Protein AF-A0A2A9NA97-F1 (afdb_monomer_lite)

Organism: NCBI:txid703135

Radius of gyration: 67.03 Å; chains: 1; bounding box: 105×38×194 Å

Structure (mmCIF, N/CA/C/O backbone):
data_AF-A0A2A9NA97-F1
#
_entry.id   AF-A0A2A9NA97-F1
#
loop_
_atom_site.group_PDB
_atom_site.id
_atom_site.type_symbol
_atom_site.label_atom_id
_atom_site.label_alt_id
_atom_site.label_comp_id
_atom_site.label_asym_id
_atom_site.label_entity_id
_atom_site.label_seq_id
_atom_site.pdbx_PDB_ins_code
_atom_site.Cartn_x
_atom_site.Cartn_y
_atom_site.Cartn_z
_atom_site.occupancy
_atom_site.B_iso_or_equiv
_atom_site.auth_seq_id
_atom_site.auth_comp_id
_atom_site.auth_asym_id
_atom_site.auth_atom_id
_atom_site.pdbx_PDB_model_num
ATOM 1 N N . MET A 1 1 ? 18.143 -21.708 -14.129 1.00 39.28 1 MET A N 1
ATOM 2 C CA . MET A 1 1 ? 17.886 -20.379 -14.721 1.00 39.28 1 MET A CA 1
ATOM 3 C C . MET A 1 1 ? 19.105 -20.022 -15.552 1.00 39.28 1 MET A C 1
ATOM 5 O O . MET A 1 1 ? 20.177 -19.893 -14.979 1.00 39.28 1 MET A O 1
ATOM 9 N N . ALA A 1 2 ? 18.986 -20.026 -16.881 1.00 40.31 2 ALA A N 1
ATOM 10 C CA . ALA A 1 2 ? 20.109 -19.736 -17.772 1.00 40.31 2 ALA A CA 1
ATOM 11 C C . ALA A 1 2 ? 20.395 -18.227 -17.761 1.00 40.31 2 ALA A C 1
ATOM 13 O O . ALA A 1 2 ? 19.463 -17.430 -17.866 1.00 40.31 2 ALA A O 1
ATOM 14 N N . ALA A 1 3 ? 21.662 -17.848 -17.583 1.00 42.72 3 ALA A N 1
ATOM 15 C CA . ALA A 1 3 ? 22.097 -16.458 -17.663 1.00 42.72 3 ALA A CA 1
ATOM 16 C C . ALA A 1 3 ? 21.808 -15.893 -19.068 1.00 42.72 3 ALA A C 1
ATOM 18 O O . ALA A 1 3 ? 21.918 -16.638 -20.047 1.00 42.72 3 ALA A O 1
ATOM 19 N N . PRO A 1 4 ? 21.442 -14.606 -19.197 1.00 50.84 4 PRO A N 1
ATOM 20 C CA . PRO A 1 4 ? 21.238 -14.006 -20.505 1.00 50.84 4 PRO A CA 1
ATOM 21 C C . PRO A 1 4 ? 22.572 -13.999 -21.256 1.00 50.84 4 PRO A C 1
ATOM 23 O O . PRO A 1 4 ? 23.574 -13.482 -20.762 1.00 50.84 4 PRO A O 1
ATOM 26 N N . VAL A 1 5 ? 22.580 -14.600 -22.446 1.00 48.97 5 VAL A N 1
ATOM 27 C CA . VAL A 1 5 ? 23.688 -14.496 -23.396 1.00 48.97 5 VAL A CA 1
ATOM 28 C C . VAL A 1 5 ? 23.817 -13.021 -23.754 1.00 48.97 5 VAL A C 1
ATOM 30 O O . VAL A 1 5 ? 22.977 -12.469 -24.461 1.00 48.97 5 VAL A O 1
ATOM 33 N N . VAL A 1 6 ? 24.845 -12.366 -23.219 1.00 47.88 6 VAL A N 1
ATOM 34 C CA . VAL A 1 6 ? 25.236 -11.023 -23.639 1.00 47.88 6 VAL A CA 1
ATOM 35 C C . VAL A 1 6 ? 25.834 -11.182 -25.030 1.00 47.88 6 VAL A C 1
ATOM 37 O O . VAL A 1 6 ? 27.000 -11.540 -25.181 1.00 47.88 6 VAL A O 1
ATOM 40 N N . THR A 1 7 ? 25.015 -10.996 -26.062 1.00 45.34 7 THR A N 1
ATOM 41 C CA . THR A 1 7 ? 25.526 -10.839 -27.422 1.00 45.34 7 THR A CA 1
ATOM 42 C C . THR A 1 7 ? 26.437 -9.610 -27.430 1.00 45.34 7 THR A C 1
ATOM 44 O O . THR A 1 7 ? 25.996 -8.555 -26.957 1.00 45.34 7 THR A O 1
ATOM 47 N N . PRO A 1 8 ? 27.691 -9.712 -27.909 1.00 44.53 8 PRO A N 1
ATOM 48 C CA . PRO A 1 8 ? 28.560 -8.548 -28.022 1.00 44.53 8 PRO A CA 1
ATOM 49 C C . PRO A 1 8 ? 27.870 -7.475 -28.879 1.00 44.53 8 PRO A C 1
ATOM 51 O O . PRO A 1 8 ? 27.061 -7.824 -29.747 1.00 44.53 8 PRO A O 1
ATOM 54 N N . PRO A 1 9 ? 28.136 -6.179 -28.627 1.00 49.91 9 PRO A N 1
ATOM 55 C CA . PRO A 1 9 ? 27.577 -5.113 -29.449 1.00 49.91 9 PRO A CA 1
ATOM 56 C C . PRO A 1 9 ? 27.901 -5.388 -30.925 1.00 49.91 9 PRO A C 1
ATOM 58 O O . PRO A 1 9 ? 28.971 -5.941 -31.204 1.00 49.91 9 PRO A O 1
ATOM 61 N N . PRO A 1 10 ? 26.991 -5.058 -31.861 1.00 55.72 10 PRO A N 1
ATOM 62 C CA . PRO A 1 10 ? 27.217 -5.292 -33.282 1.00 55.72 10 PRO A CA 1
ATOM 63 C C . PRO A 1 10 ? 28.569 -4.693 -33.669 1.00 55.72 10 PRO A C 1
ATOM 65 O O . PRO A 1 10 ? 28.806 -3.503 -33.464 1.00 55.72 10 PRO A O 1
ATOM 68 N N . GLN A 1 11 ? 29.480 -5.546 -34.144 1.00 58.12 11 GLN A N 1
ATOM 69 C CA . GLN A 1 11 ? 30.792 -5.094 -34.576 1.00 58.12 11 GLN A CA 1
ATOM 70 C C . GLN A 1 11 ? 30.605 -4.191 -35.780 1.00 58.12 11 GLN A C 1
ATOM 72 O O . GLN A 1 11 ? 29.979 -4.560 -36.776 1.00 58.12 11 GLN A O 1
ATOM 77 N N . ASN A 1 12 ? 31.144 -2.993 -35.649 1.00 76.38 12 ASN A N 1
ATOM 78 C CA . ASN A 1 12 ? 31.078 -1.993 -36.675 1.00 76.38 12 ASN A CA 1
ATOM 79 C C . ASN A 1 12 ? 32.024 -2.386 -37.828 1.00 76.38 12 ASN A C 1
ATOM 81 O O . ASN A 1 12 ? 33.249 -2.281 -37.744 1.00 76.38 12 ASN A O 1
ATOM 85 N N . THR A 1 13 ? 31.420 -2.977 -38.854 1.00 86.38 13 THR A N 1
ATOM 86 C CA . THR A 1 13 ? 32.084 -3.686 -39.951 1.00 86.38 13 THR A CA 1
ATOM 87 C C . THR A 1 13 ? 31.495 -3.245 -41.283 1.00 86.38 13 THR A C 1
ATOM 89 O O . THR A 1 13 ? 30.350 -2.788 -41.346 1.00 86.38 13 THR A O 1
ATOM 92 N N . TYR A 1 14 ? 32.257 -3.376 -42.370 1.00 86.44 14 TYR A N 1
ATOM 93 C CA . TYR A 1 14 ? 31.758 -3.028 -43.698 1.00 86.44 14 TYR A CA 1
ATOM 94 C C . TYR A 1 14 ? 30.564 -3.927 -44.086 1.00 86.44 14 TYR A C 1
ATOM 96 O O . TYR A 1 14 ? 30.684 -5.156 -44.092 1.00 86.44 14 TYR A O 1
ATOM 104 N N . PRO A 1 15 ? 29.405 -3.355 -44.463 1.00 84.81 15 PRO A N 1
ATOM 105 C CA . PRO A 1 15 ? 28.198 -4.134 -44.757 1.00 84.81 15 PRO A CA 1
ATOM 106 C C . PRO A 1 15 ? 28.210 -4.776 -46.151 1.00 84.81 15 PRO A C 1
ATOM 108 O O . PRO A 1 15 ? 27.365 -5.615 -46.452 1.00 84.81 15 PRO A O 1
ATOM 111 N N . ILE A 1 16 ? 29.132 -4.358 -47.021 1.00 88.94 16 ILE A N 1
ATOM 112 C CA . ILE A 1 16 ? 29.250 -4.814 -48.407 1.00 88.94 16 ILE A CA 1
ATOM 113 C C . ILE A 1 16 ? 30.720 -4.894 -48.817 1.00 88.94 16 ILE A C 1
ATOM 115 O O . ILE A 1 16 ? 31.573 -4.220 -48.241 1.00 88.94 16 ILE A O 1
ATOM 119 N N . ASN A 1 17 ? 30.998 -5.669 -49.864 1.00 92.31 17 ASN A N 1
ATOM 120 C CA . ASN A 1 17 ? 32.304 -5.665 -50.515 1.00 92.31 17 ASN A CA 1
ATOM 121 C C . ASN A 1 17 ? 32.485 -4.365 -51.314 1.00 92.31 17 ASN A C 1
ATOM 123 O O . ASN A 1 17 ? 31.611 -3.989 -52.098 1.00 92.31 17 ASN A O 1
ATOM 127 N N . ILE A 1 18 ? 33.638 -3.714 -51.171 1.00 93.12 18 ILE A N 1
ATOM 128 C CA . ILE A 1 18 ? 33.994 -2.498 -51.909 1.00 93.12 18 ILE A CA 1
ATOM 129 C C . ILE A 1 18 ? 35.221 -2.799 -52.763 1.00 93.12 18 ILE A C 1
ATOM 131 O O . ILE A 1 18 ? 36.348 -2.896 -52.274 1.00 93.12 18 ILE A O 1
ATOM 135 N N . GLN A 1 19 ? 34.985 -2.934 -54.064 1.00 91.38 19 GLN A N 1
ATOM 136 C CA . GLN A 1 19 ? 36.014 -3.238 -55.054 1.00 91.38 19 GLN A CA 1
ATOM 137 C C . GLN A 1 19 ? 37.095 -2.145 -55.145 1.00 91.38 19 GLN A C 1
ATOM 139 O O . GLN A 1 19 ? 36.839 -0.964 -54.870 1.00 91.38 19 GLN A O 1
ATOM 144 N N . SER A 1 20 ? 38.306 -2.549 -55.538 1.00 90.50 20 SER A N 1
ATOM 145 C CA . SER A 1 20 ? 39.410 -1.631 -55.831 1.00 90.50 20 SER A CA 1
ATOM 146 C C . SER A 1 20 ? 39.117 -0.815 -57.093 1.00 90.50 20 SER A C 1
ATOM 148 O O . SER A 1 20 ? 38.298 -1.215 -57.927 1.00 90.50 20 SER A O 1
ATOM 150 N N . VAL A 1 21 ? 39.780 0.332 -57.253 1.00 89.19 21 VAL A N 1
ATOM 151 C CA . VAL A 1 21 ? 39.609 1.160 -58.458 1.00 89.19 21 VAL A CA 1
ATOM 152 C C . VAL A 1 21 ? 40.145 0.429 -59.689 1.00 89.19 21 VAL A C 1
ATOM 154 O O . VAL A 1 21 ? 39.471 0.423 -60.716 1.00 89.19 21 VAL A O 1
ATOM 157 N N . GLU A 1 22 ? 41.280 -0.263 -59.561 1.00 88.38 22 GLU A N 1
ATOM 158 C CA . GLU A 1 22 ? 41.878 -1.083 -60.623 1.00 88.38 22 GLU A CA 1
ATOM 159 C C . GLU A 1 22 ? 40.894 -2.107 -61.193 1.00 88.38 22 GLU A C 1
ATOM 161 O O . GLU A 1 22 ? 40.696 -2.162 -62.403 1.00 88.38 22 GLU A O 1
ATOM 166 N N . SER A 1 23 ? 40.203 -2.858 -60.329 1.00 87.50 23 SER A N 1
ATOM 167 C CA . SER A 1 23 ? 39.277 -3.913 -60.766 1.00 87.50 23 SER A CA 1
ATOM 168 C C . SER A 1 23 ? 38.094 -3.404 -61.599 1.00 87.50 23 SER A C 1
ATOM 170 O O . SER A 1 23 ? 37.428 -4.186 -62.275 1.00 87.50 23 SER A O 1
ATOM 172 N N . ARG A 1 24 ? 37.824 -2.094 -61.552 1.00 82.81 24 ARG A N 1
ATOM 173 C CA . ARG A 1 24 ? 36.732 -1.438 -62.276 1.00 82.81 24 ARG A CA 1
ATOM 174 C C . ARG A 1 24 ? 37.187 -0.697 -63.531 1.00 82.81 24 ARG A C 1
ATOM 176 O O . ARG A 1 24 ? 36.330 -0.155 -64.221 1.00 82.81 24 ARG A O 1
ATOM 183 N N . CYS A 1 25 ? 38.488 -0.640 -63.810 1.00 79.06 25 CYS A N 1
ATOM 184 C CA . CYS A 1 25 ? 39.040 0.133 -64.919 1.00 79.06 25 CYS A CA 1
ATOM 185 C C . CYS A 1 25 ? 39.753 -0.783 -65.912 1.00 79.06 25 CYS A C 1
ATOM 187 O O . CYS A 1 25 ? 40.637 -1.543 -65.530 1.00 79.06 25 CYS A O 1
ATOM 189 N N . HIS A 1 26 ? 39.437 -0.662 -67.203 1.00 63.66 26 HIS A N 1
ATOM 190 C CA . HIS A 1 26 ? 40.131 -1.426 -68.250 1.00 63.66 26 HIS A CA 1
ATOM 191 C C . HIS A 1 26 ? 41.379 -0.710 -68.790 1.00 63.66 26 HIS A C 1
ATOM 193 O O . HIS A 1 26 ? 42.247 -1.344 -69.389 1.00 63.66 26 HIS A O 1
ATOM 199 N N . GLN A 1 27 ? 41.492 0.606 -68.578 1.00 65.62 27 GLN A N 1
ATOM 200 C CA . GLN A 1 27 ? 42.628 1.411 -69.022 1.00 65.62 27 GLN A CA 1
ATOM 201 C C . GLN A 1 27 ? 43.517 1.776 -67.826 1.00 65.62 27 GLN A C 1
ATOM 203 O O . GLN A 1 27 ? 43.210 2.687 -67.054 1.00 65.62 27 GLN A O 1
ATOM 208 N N . ALA A 1 28 ? 44.618 1.043 -67.661 1.00 59.50 28 ALA A N 1
ATOM 209 C CA . ALA A 1 28 ? 45.606 1.330 -66.630 1.00 59.50 28 ALA A CA 1
ATOM 210 C C . ALA A 1 28 ? 46.362 2.621 -66.972 1.00 59.50 28 ALA A C 1
ATOM 212 O O . ALA A 1 28 ? 46.858 2.804 -68.082 1.00 59.50 28 ALA A O 1
ATOM 213 N N . LEU A 1 29 ? 46.451 3.529 -66.006 1.00 68.81 29 LEU A N 1
ATOM 214 C CA . LEU A 1 29 ? 47.390 4.641 -66.071 1.00 68.81 29 LEU A CA 1
ATOM 215 C C . LEU A 1 29 ? 48.796 4.099 -65.821 1.00 68.81 29 LEU A C 1
ATOM 217 O O . LEU A 1 29 ? 48.992 3.331 -64.875 1.00 68.81 29 LEU A O 1
ATOM 221 N N . ASP A 1 30 ? 49.782 4.575 -66.581 1.00 67.50 30 ASP A N 1
ATOM 222 C CA . ASP A 1 30 ? 51.180 4.250 -66.304 1.00 67.50 30 ASP A CA 1
ATOM 223 C C . ASP A 1 30 ? 51.512 4.617 -64.848 1.00 67.50 30 ASP A C 1
ATOM 225 O O . ASP A 1 30 ? 51.323 5.770 -64.422 1.00 67.50 30 ASP A O 1
ATOM 229 N N . ASN A 1 31 ? 51.974 3.612 -64.099 1.00 68.19 31 ASN A N 1
ATOM 230 C CA . ASN A 1 31 ? 52.344 3.654 -62.682 1.00 68.19 31 ASN A CA 1
ATOM 231 C C . ASN A 1 31 ? 51.203 3.891 -61.672 1.00 68.19 31 ASN A C 1
ATOM 233 O O . ASN A 1 31 ? 51.492 4.309 -60.558 1.00 68.19 31 ASN A O 1
ATOM 237 N N . ALA A 1 32 ? 49.927 3.639 -61.992 1.00 72.56 32 ALA A N 1
ATOM 238 C CA . ALA A 1 32 ? 48.851 3.857 -61.008 1.00 72.56 32 ALA A CA 1
ATOM 239 C C . ALA A 1 32 ? 48.807 2.865 -59.838 1.00 72.56 32 ALA A C 1
ATOM 241 O O . ALA A 1 32 ? 48.258 3.203 -58.793 1.00 72.56 32 ALA A O 1
ATOM 242 N N . SER A 1 33 ? 49.452 1.702 -59.959 1.00 73.94 33 SER A N 1
ATOM 243 C CA . SER A 1 33 ? 49.601 0.738 -58.859 1.00 73.94 33 SER A CA 1
ATOM 244 C C . SER A 1 33 ? 50.350 1.287 -57.641 1.00 73.94 33 SER A C 1
ATOM 246 O O . SER A 1 33 ? 50.303 0.676 -56.578 1.00 73.94 33 SER A O 1
ATOM 248 N N . THR A 1 34 ? 51.028 2.432 -57.772 1.00 80.31 34 THR A N 1
ATOM 249 C CA . THR A 1 34 ? 51.737 3.090 -56.669 1.00 80.31 34 TH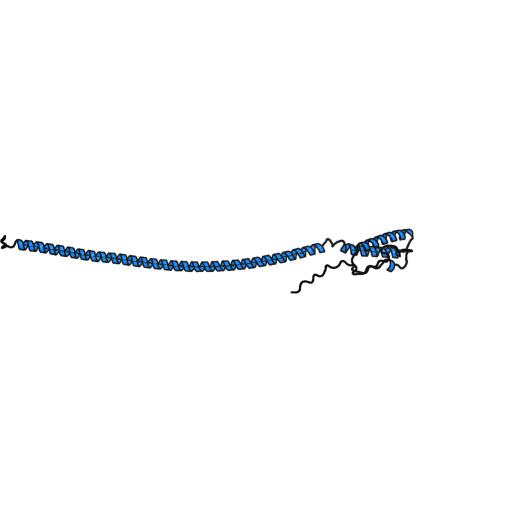R A CA 1
ATOM 250 C C . THR A 1 34 ? 50.864 4.063 -55.878 1.00 80.31 34 THR A C 1
ATOM 252 O O . THR A 1 34 ? 51.303 4.540 -54.832 1.00 80.31 34 THR A O 1
ATOM 255 N N . TYR A 1 35 ? 49.647 4.373 -56.340 1.00 83.56 35 TYR A N 1
ATOM 256 C CA . TYR A 1 35 ? 48.750 5.274 -55.621 1.00 83.56 35 TYR A CA 1
ATOM 257 C C . TYR A 1 35 ? 48.023 4.547 -54.475 1.00 83.56 35 TYR A C 1
ATOM 259 O O . TYR A 1 35 ? 47.474 3.461 -54.699 1.00 83.56 35 TYR A O 1
ATOM 267 N N . PRO A 1 36 ? 47.959 5.142 -53.266 1.00 84.00 36 PRO A N 1
ATOM 268 C CA . PRO A 1 36 ? 47.187 4.595 -52.152 1.00 84.00 36 PRO A CA 1
ATOM 269 C C . PRO A 1 36 ? 45.731 4.317 -52.548 1.00 84.00 36 PRO A C 1
ATOM 271 O O . PRO A 1 36 ? 45.111 5.091 -53.277 1.00 84.00 36 PRO A O 1
ATOM 274 N N . GLY A 1 37 ? 45.187 3.178 -52.117 1.00 83.31 37 GLY A N 1
ATOM 275 C CA . GLY A 1 37 ? 43.800 2.796 -52.399 1.00 83.31 37 GLY A CA 1
ATOM 276 C C . GLY A 1 37 ? 43.501 2.308 -53.827 1.00 83.31 37 GLY A C 1
ATOM 277 O O . GLY A 1 37 ? 42.368 1.890 -54.080 1.00 83.31 37 GLY A O 1
ATOM 278 N N . TRP A 1 38 ? 44.467 2.323 -54.760 1.00 88.25 38 TRP A N 1
ATOM 279 C CA . TRP A 1 38 ? 44.246 1.920 -56.162 1.00 88.25 38 TRP A CA 1
ATOM 280 C C . TRP A 1 38 ? 43.890 0.431 -56.297 1.00 88.25 38 TRP A C 1
ATOM 282 O O . TRP A 1 38 ? 42.887 0.099 -56.938 1.00 88.25 38 TRP A O 1
ATOM 292 N N . ASN A 1 39 ? 44.641 -0.438 -55.606 1.00 88.06 39 ASN A N 1
ATOM 293 C CA . ASN A 1 39 ? 44.452 -1.900 -55.596 1.00 88.06 39 ASN A CA 1
ATOM 294 C C . ASN A 1 39 ? 43.753 -2.424 -54.333 1.00 88.06 39 ASN A C 1
ATOM 296 O O . ASN A 1 39 ? 43.507 -3.622 -54.213 1.00 88.06 39 ASN A O 1
ATOM 300 N N . SER A 1 40 ? 43.390 -1.540 -53.404 1.00 88.00 40 SER A N 1
ATOM 301 C CA . SER A 1 40 ? 42.793 -1.926 -52.126 1.00 88.00 40 SER A CA 1
ATOM 302 C C . SER A 1 40 ? 41.315 -2.291 -52.297 1.00 88.00 40 SER A C 1
ATOM 304 O O . SER A 1 40 ? 40.472 -1.428 -52.557 1.00 88.00 40 SER A O 1
ATOM 306 N N . SER A 1 41 ? 40.975 -3.569 -52.138 1.00 90.81 41 SER A N 1
ATOM 307 C CA . SER A 1 41 ? 39.593 -4.035 -51.967 1.00 90.81 41 SER A CA 1
ATOM 308 C C . SER A 1 41 ? 39.257 -4.186 -50.485 1.00 90.81 41 SER A C 1
ATOM 310 O O . SER A 1 41 ? 40.130 -4.531 -49.698 1.00 90.81 41 SER A O 1
ATOM 312 N N . ILE A 1 42 ? 37.995 -3.974 -50.121 1.00 93.56 42 ILE A N 1
ATOM 313 C CA . ILE A 1 42 ? 37.492 -4.157 -48.752 1.00 93.56 42 ILE A CA 1
ATOM 314 C C . ILE A 1 42 ? 36.396 -5.218 -48.781 1.00 93.56 42 ILE A C 1
ATOM 316 O O . ILE A 1 42 ? 35.523 -5.170 -49.656 1.00 93.56 42 ILE A O 1
ATOM 320 N N . THR A 1 43 ? 36.438 -6.160 -47.844 1.00 92.88 43 THR A N 1
ATOM 321 C CA . THR A 1 43 ? 35.473 -7.256 -47.753 1.00 92.88 43 THR A CA 1
ATOM 322 C C . THR A 1 43 ? 34.409 -6.931 -46.715 1.00 92.88 43 THR A C 1
ATOM 324 O O . THR A 1 43 ? 34.661 -6.284 -45.699 1.00 92.88 43 THR A O 1
ATOM 327 N N . SER A 1 44 ? 33.183 -7.378 -46.963 1.00 90.00 44 SER A N 1
ATOM 328 C CA . SER A 1 44 ? 32.125 -7.296 -45.968 1.00 90.00 44 SER A CA 1
ATOM 329 C C . SER A 1 44 ? 32.513 -8.087 -44.719 1.00 90.00 44 SER A C 1
ATOM 331 O O . SER A 1 44 ? 32.981 -9.221 -44.820 1.00 90.00 44 SER A O 1
ATOM 333 N N . GLY A 1 45 ? 32.307 -7.487 -43.549 1.00 84.25 45 GLY A N 1
ATOM 334 C CA . GLY A 1 45 ? 32.732 -8.041 -42.265 1.00 84.25 45 GLY A CA 1
ATOM 335 C C . GLY A 1 45 ? 34.109 -7.561 -41.796 1.00 84.25 45 GLY A C 1
ATOM 336 O O . GLY A 1 45 ? 34.410 -7.726 -40.616 1.00 84.25 45 GLY A O 1
ATOM 337 N N . ASP A 1 46 ? 34.909 -6.918 -42.655 1.00 88.81 46 ASP A N 1
ATOM 338 C CA . ASP A 1 46 ? 36.140 -6.250 -42.220 1.00 88.81 46 ASP A CA 1
ATOM 339 C C . ASP A 1 46 ? 35.798 -5.076 -41.288 1.00 88.81 46 ASP A C 1
ATOM 341 O O . ASP A 1 46 ? 34.765 -4.417 -41.451 1.00 88.81 46 ASP A O 1
ATOM 345 N N . ALA A 1 47 ? 36.660 -4.802 -40.307 1.00 86.56 47 ALA A N 1
ATOM 346 C CA . ALA A 1 47 ? 36.485 -3.668 -39.402 1.00 86.56 47 ALA A CA 1
ATOM 347 C C . ALA A 1 47 ? 36.549 -2.341 -40.174 1.00 86.56 47 ALA A C 1
ATOM 349 O O . ALA A 1 47 ? 37.400 -2.168 -41.049 1.00 86.56 47 ALA A O 1
ATOM 350 N N . ILE A 1 48 ? 35.659 -1.401 -39.842 1.00 86.88 48 ILE A N 1
ATOM 351 C CA . ILE A 1 48 ? 35.690 -0.061 -40.438 1.00 86.88 48 ILE A CA 1
ATOM 352 C C . ILE A 1 48 ? 36.939 0.683 -39.945 1.00 86.88 48 ILE A C 1
ATOM 354 O O . ILE A 1 48 ? 37.180 0.766 -38.742 1.00 86.88 48 ILE A O 1
ATOM 358 N N . ASP A 1 49 ? 37.722 1.224 -40.883 1.00 86.75 49 ASP A N 1
ATOM 359 C CA . ASP A 1 49 ? 38.968 1.953 -40.617 1.00 86.75 49 ASP A CA 1
ATOM 360 C C . ASP A 1 49 ? 38.953 3.315 -41.341 1.00 86.75 49 ASP A C 1
ATOM 362 O O . ASP A 1 49 ? 38.906 3.339 -42.578 1.00 86.75 49 ASP A O 1
ATOM 366 N N . PRO A 1 50 ? 39.038 4.450 -40.611 1.00 84.50 50 PRO A N 1
ATOM 367 C CA . PRO A 1 50 ? 39.122 5.791 -41.191 1.00 84.50 50 PRO A CA 1
ATOM 368 C C . PRO A 1 50 ? 40.196 5.961 -42.277 1.00 84.50 50 PRO A C 1
ATOM 370 O O . PRO A 1 50 ? 40.019 6.788 -43.179 1.00 84.50 50 PRO A O 1
ATOM 373 N N . ALA A 1 51 ? 41.280 5.177 -42.232 1.00 86.88 51 ALA A N 1
ATOM 374 C CA . ALA A 1 51 ? 42.329 5.191 -43.247 1.00 86.88 51 ALA A CA 1
ATOM 375 C C . ALA A 1 51 ? 41.786 4.873 -44.650 1.00 86.88 51 ALA A C 1
ATOM 377 O O . ALA A 1 51 ? 42.169 5.531 -45.617 1.00 86.88 51 ALA A O 1
ATOM 378 N N . HIS A 1 52 ? 40.816 3.960 -44.778 1.00 90.50 52 HIS A N 1
ATOM 379 C CA . HIS A 1 52 ? 40.223 3.618 -46.073 1.00 90.50 52 HIS A CA 1
ATOM 380 C C . HIS A 1 52 ? 39.528 4.814 -46.736 1.00 90.50 52 HIS A C 1
ATOM 382 O O . HIS A 1 52 ? 39.627 4.994 -47.952 1.00 90.50 52 HIS A O 1
ATOM 388 N N . ALA A 1 53 ? 38.811 5.631 -45.956 1.00 88.31 53 ALA A N 1
ATOM 389 C CA . ALA A 1 53 ? 38.163 6.833 -46.474 1.00 88.31 53 ALA A CA 1
ATOM 390 C C . ALA A 1 53 ? 39.205 7.866 -46.921 1.00 88.31 53 ALA A C 1
ATOM 392 O O . ALA A 1 53 ? 39.090 8.405 -48.019 1.00 88.31 53 ALA A O 1
ATOM 393 N N . MET A 1 54 ? 40.242 8.089 -46.107 1.00 88.12 54 MET A N 1
ATOM 394 C CA . MET A 1 54 ? 41.335 9.006 -46.435 1.00 88.12 54 MET A CA 1
ATOM 395 C C . MET A 1 54 ? 42.058 8.610 -47.728 1.00 88.12 54 MET A C 1
ATOM 397 O O . MET A 1 54 ? 42.211 9.449 -48.615 1.00 88.12 54 MET A O 1
ATOM 401 N N . GLU A 1 55 ? 42.434 7.336 -47.870 1.00 91.50 55 GLU A N 1
ATOM 402 C CA . GLU A 1 55 ? 43.084 6.814 -49.080 1.00 91.50 55 GLU A CA 1
ATOM 403 C C . GLU A 1 55 ? 42.213 7.016 -50.326 1.00 91.50 55 GLU A C 1
ATOM 405 O O . GLU A 1 55 ? 42.702 7.397 -51.390 1.00 91.50 55 GLU A O 1
ATOM 410 N N . ALA A 1 56 ? 40.900 6.792 -50.212 1.00 92.69 56 ALA A N 1
ATOM 411 C CA . ALA A 1 56 ? 39.992 6.959 -51.339 1.00 92.69 56 ALA A CA 1
ATOM 412 C C . ALA A 1 56 ? 39.832 8.429 -51.765 1.00 92.69 56 ALA A C 1
ATOM 414 O O . ALA A 1 56 ? 39.750 8.699 -52.966 1.00 92.69 56 ALA A O 1
ATOM 415 N N . GLU A 1 57 ? 39.820 9.380 -50.825 1.00 92.38 57 GLU A N 1
ATOM 416 C CA . GLU A 1 57 ? 39.825 10.815 -51.150 1.00 92.38 57 GLU A CA 1
ATOM 417 C C . GLU A 1 57 ? 41.130 11.258 -51.809 1.00 92.38 57 GLU A C 1
ATOM 419 O O . GLU A 1 57 ? 41.117 12.002 -52.795 1.00 92.38 57 GLU A O 1
ATOM 424 N N . GLU A 1 58 ? 42.263 10.789 -51.283 1.00 92.06 58 GLU A N 1
ATOM 425 C CA . GLU A 1 58 ? 43.580 11.086 -51.839 1.00 92.06 58 GLU A CA 1
ATOM 426 C C . GLU A 1 58 ? 43.666 10.609 -53.293 1.00 92.06 58 GLU A C 1
ATO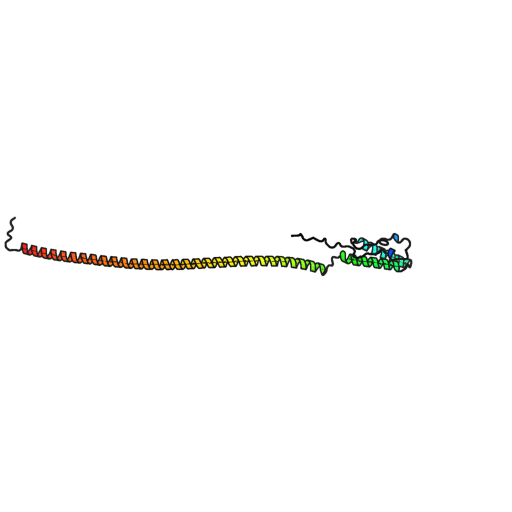M 428 O O . GLU A 1 58 ? 44.058 11.368 -54.188 1.00 92.06 58 GLU A O 1
ATOM 433 N N . LEU A 1 59 ? 43.184 9.394 -53.560 1.00 90.69 59 LEU A N 1
ATOM 434 C CA . LEU A 1 59 ? 43.140 8.838 -54.903 1.00 90.69 59 LEU A CA 1
ATOM 435 C C . LEU A 1 59 ? 42.254 9.663 -55.853 1.00 90.69 59 LEU A C 1
ATOM 437 O O . LEU A 1 59 ? 42.645 9.924 -56.994 1.00 90.69 59 LEU A O 1
ATOM 441 N N . VAL A 1 60 ? 41.085 10.129 -55.395 1.00 92.00 60 VAL A N 1
ATOM 442 C CA . VAL A 1 60 ? 40.216 11.028 -56.179 1.00 92.00 60 VAL A CA 1
ATOM 443 C C . VAL A 1 60 ? 40.932 12.333 -56.522 1.00 92.00 60 VAL A C 1
ATOM 445 O O . VAL A 1 60 ? 40.823 12.803 -57.660 1.00 92.00 60 VAL A O 1
ATOM 448 N N . SER A 1 61 ? 41.672 12.911 -55.575 1.00 91.94 61 SER A N 1
ATOM 449 C CA . SER A 1 61 ? 42.444 14.140 -55.787 1.00 91.94 61 SER A CA 1
ATOM 450 C C . SER A 1 61 ? 43.516 13.949 -56.869 1.00 91.94 61 SER A C 1
ATOM 452 O O . SER A 1 61 ? 43.551 14.695 -57.854 1.00 91.94 61 SER A O 1
ATOM 454 N N . ILE A 1 62 ? 44.319 12.883 -56.761 1.00 87.88 62 ILE A N 1
ATOM 455 C CA . ILE A 1 62 ? 45.380 12.546 -57.725 1.00 87.88 62 ILE A CA 1
ATOM 456 C C . ILE A 1 62 ? 44.804 12.337 -59.133 1.00 87.88 62 ILE A C 1
ATOM 458 O O . ILE A 1 62 ? 45.298 12.914 -60.110 1.00 87.88 62 ILE A O 1
ATOM 462 N N . LEU A 1 63 ? 43.738 11.540 -59.254 1.00 87.75 63 LEU A N 1
ATOM 463 C CA . LEU A 1 63 ? 43.123 11.230 -60.547 1.00 87.75 63 LEU A CA 1
ATOM 464 C C . LEU A 1 63 ? 42.438 12.454 -61.164 1.00 87.75 63 LEU A C 1
ATOM 466 O O . LEU A 1 63 ? 42.508 12.635 -62.379 1.00 87.75 63 LEU A O 1
ATOM 470 N N . SER A 1 64 ? 41.845 13.335 -60.352 1.00 88.75 64 SER A N 1
ATOM 471 C CA . SER A 1 64 ? 41.248 14.590 -60.834 1.00 88.75 64 SER A CA 1
ATOM 472 C C . SER A 1 64 ? 42.298 15.495 -61.486 1.00 88.75 64 SER A C 1
ATOM 474 O O . SER A 1 64 ? 42.082 16.013 -62.582 1.00 88.75 64 SER A O 1
ATOM 476 N N . VAL A 1 65 ? 43.470 15.640 -60.856 1.00 86.19 65 VAL A N 1
ATOM 477 C CA . VAL A 1 65 ? 44.588 16.428 -61.403 1.00 86.19 65 VAL A CA 1
ATOM 478 C C . VAL A 1 65 ? 45.125 15.808 -62.696 1.00 86.19 65 VAL A C 1
ATOM 480 O O . VAL A 1 65 ? 45.373 16.518 -63.676 1.00 86.19 65 VAL A O 1
ATOM 483 N N . ARG A 1 66 ? 45.292 14.481 -62.739 1.00 83.00 66 ARG A N 1
ATOM 484 C CA . ARG A 1 66 ? 45.808 13.784 -63.929 1.00 83.00 66 ARG A CA 1
ATOM 485 C C . ARG A 1 66 ? 44.829 13.843 -65.105 1.00 83.00 66 ARG A C 1
ATOM 487 O O . ARG A 1 66 ? 45.274 14.025 -66.243 1.00 83.00 66 ARG A O 1
ATOM 494 N N . HIS A 1 67 ? 43.526 13.778 -64.831 1.00 82.50 67 HIS A N 1
ATOM 495 C CA . HIS A 1 67 ? 42.475 13.899 -65.839 1.00 82.50 67 HIS A CA 1
ATOM 496 C C . HIS A 1 67 ? 42.521 15.253 -66.544 1.00 82.50 67 HIS A C 1
ATOM 498 O O . HIS A 1 67 ? 42.551 15.300 -67.774 1.00 82.50 67 HIS A O 1
ATOM 504 N N . LEU A 1 68 ? 42.686 16.336 -65.781 1.00 81.31 68 LEU A N 1
ATOM 505 C CA . LEU A 1 68 ? 42.863 17.681 -66.333 1.00 81.31 68 LEU A CA 1
ATOM 506 C C . LEU A 1 68 ? 44.158 17.828 -67.151 1.00 81.31 68 LEU A C 1
ATOM 508 O O . LEU A 1 68 ? 44.168 18.528 -68.160 1.00 81.31 68 LEU A O 1
ATOM 512 N N . ARG A 1 69 ? 45.253 17.171 -66.739 1.00 80.19 69 ARG A N 1
ATOM 513 C CA . ARG A 1 69 ? 46.573 17.312 -67.383 1.00 80.19 69 ARG A CA 1
ATOM 514 C C . ARG A 1 69 ? 46.730 16.494 -68.668 1.00 80.19 69 ARG A C 1
ATOM 516 O O . ARG A 1 69 ? 47.429 16.932 -69.574 1.00 80.19 69 ARG A O 1
ATOM 523 N N . THR A 1 70 ? 46.151 15.296 -68.731 1.00 75.62 70 THR A N 1
ATOM 524 C CA . THR A 1 70 ? 46.486 14.298 -69.772 1.00 75.62 70 THR A CA 1
ATOM 525 C C . THR A 1 70 ? 45.290 13.776 -70.564 1.00 75.62 70 THR A C 1
ATOM 527 O O . THR A 1 70 ? 45.480 12.935 -71.436 1.00 75.62 70 THR A O 1
ATOM 530 N N . LYS A 1 71 ? 44.070 14.276 -70.301 1.00 68.62 71 LYS A N 1
ATOM 531 C CA . LYS A 1 71 ? 42.819 13.776 -70.904 1.00 68.62 71 LYS A CA 1
ATOM 532 C C . LYS A 1 71 ? 42.681 12.249 -70.805 1.00 68.62 71 LYS A C 1
ATOM 534 O O . LYS A 1 71 ? 42.302 11.586 -71.767 1.00 68.62 71 LYS A O 1
ATOM 539 N N . MET A 1 72 ? 43.003 11.686 -69.641 1.00 73.00 72 MET A N 1
ATOM 540 C CA . MET A 1 72 ? 42.661 10.289 -69.356 1.00 73.00 72 MET A CA 1
ATOM 541 C C . MET A 1 72 ? 41.138 10.100 -69.428 1.00 73.00 72 MET A C 1
ATOM 543 O O . MET A 1 72 ? 40.399 11.044 -69.138 1.00 73.00 72 MET A O 1
ATOM 547 N N . GLY A 1 73 ? 40.673 8.898 -69.778 1.00 72.44 73 GLY A N 1
ATOM 548 C CA . GLY A 1 73 ? 39.240 8.591 -69.824 1.00 72.44 73 GLY A CA 1
ATOM 549 C C . GLY A 1 73 ? 38.528 8.841 -68.488 1.00 72.44 73 GLY A C 1
ATOM 550 O O . GLY A 1 73 ? 39.155 8.871 -67.429 1.00 72.44 73 GLY A O 1
ATOM 551 N N . ASP A 1 74 ? 37.207 9.011 -68.533 1.00 81.44 74 ASP A N 1
ATOM 552 C CA . ASP A 1 74 ? 36.392 9.307 -67.343 1.00 81.44 74 ASP A CA 1
ATOM 553 C C . ASP A 1 74 ? 36.257 8.106 -66.392 1.00 81.44 74 ASP A C 1
ATOM 555 O O . ASP A 1 74 ? 35.937 8.272 -65.214 1.00 81.44 74 ASP A O 1
ATOM 559 N N . GLU A 1 75 ? 36.497 6.888 -66.890 1.00 85.94 75 GLU A N 1
ATOM 560 C CA . GLU A 1 75 ? 36.262 5.633 -66.167 1.00 85.94 75 GLU A CA 1
ATOM 561 C C . GLU A 1 75 ? 37.075 5.536 -64.854 1.00 85.94 75 GLU A C 1
ATOM 563 O O . GLU A 1 75 ? 36.440 5.368 -63.807 1.00 85.94 75 GLU A O 1
ATOM 568 N N . PRO A 1 76 ? 38.408 5.767 -64.817 1.00 87.00 76 PRO A N 1
ATOM 569 C CA . PRO A 1 76 ? 39.169 5.730 -63.564 1.00 87.00 76 PRO A CA 1
ATOM 570 C C . PRO A 1 76 ? 38.766 6.796 -62.548 1.00 87.00 76 PRO A C 1
ATOM 572 O O . PRO A 1 76 ? 38.675 6.522 -61.350 1.00 87.00 76 PRO A O 1
ATOM 575 N N . LEU A 1 77 ? 38.475 8.011 -63.014 1.00 88.12 77 LEU A N 1
ATOM 576 C CA . LEU A 1 77 ? 38.055 9.100 -62.137 1.00 88.12 77 LEU A CA 1
ATOM 577 C C . LEU A 1 77 ? 36.675 8.820 -61.523 1.00 88.12 77 LEU A C 1
ATOM 579 O O . LEU A 1 77 ? 36.465 9.032 -60.327 1.00 88.12 77 LEU A O 1
ATOM 583 N N . ASN A 1 78 ? 35.743 8.296 -62.318 1.00 90.19 78 ASN A N 1
ATOM 584 C CA . ASN A 1 78 ? 34.414 7.920 -61.846 1.00 90.19 78 ASN A CA 1
ATOM 585 C C . ASN A 1 78 ? 34.462 6.712 -60.901 1.00 90.19 78 ASN A C 1
ATOM 587 O O . ASN A 1 78 ? 33.738 6.688 -59.904 1.00 90.19 78 ASN A O 1
ATOM 591 N N . ALA A 1 79 ? 35.323 5.726 -61.162 1.00 90.56 79 ALA A N 1
ATOM 592 C CA . ALA A 1 79 ? 35.529 4.591 -60.266 1.00 90.56 79 ALA A CA 1
ATOM 593 C C . ALA A 1 79 ? 36.048 5.043 -58.889 1.00 90.56 79 ALA A C 1
ATOM 595 O O . ALA A 1 79 ? 35.481 4.645 -57.867 1.00 90.56 79 ALA A O 1
ATOM 596 N N . ALA A 1 80 ? 37.036 5.942 -58.853 1.00 91.19 80 ALA A N 1
ATOM 597 C CA . ALA A 1 80 ? 37.561 6.498 -57.608 1.00 91.19 80 ALA A CA 1
ATOM 598 C C . ALA A 1 80 ? 36.529 7.349 -56.851 1.00 91.19 80 ALA A C 1
ATOM 600 O O . ALA A 1 80 ? 36.346 7.159 -55.649 1.00 91.19 80 ALA A O 1
ATOM 601 N N . ARG A 1 81 ? 35.784 8.225 -57.542 1.00 92.75 81 ARG A N 1
ATOM 602 C CA . ARG A 1 81 ? 34.719 9.040 -56.920 1.00 92.75 81 ARG A CA 1
ATOM 603 C C . ARG A 1 81 ? 33.638 8.180 -56.274 1.00 92.75 81 ARG A C 1
ATOM 605 O O . ARG A 1 81 ? 33.221 8.456 -55.152 1.00 92.75 81 ARG A O 1
ATOM 612 N N . ASN A 1 82 ? 33.211 7.124 -56.965 1.00 93.31 82 ASN A N 1
ATOM 613 C CA . ASN A 1 82 ? 32.218 6.187 -56.444 1.00 93.31 82 ASN A CA 1
ATOM 614 C C . ASN A 1 82 ? 32.732 5.437 -55.209 1.00 93.31 82 ASN A C 1
ATOM 616 O O . ASN A 1 82 ? 31.989 5.264 -54.240 1.00 93.31 82 ASN A O 1
ATOM 620 N N . ARG A 1 83 ? 34.004 5.019 -55.223 1.00 93.12 83 ARG A N 1
ATOM 621 C CA . ARG A 1 83 ? 34.648 4.375 -54.073 1.00 93.12 83 ARG A CA 1
ATOM 622 C C . ARG A 1 83 ? 34.704 5.320 -52.869 1.00 93.12 83 ARG A C 1
ATOM 624 O O . ARG A 1 83 ? 34.221 4.948 -51.802 1.00 93.12 83 ARG A O 1
ATOM 631 N N . ALA A 1 84 ? 35.203 6.543 -53.053 1.00 93.19 84 ALA A N 1
ATOM 632 C CA . ALA A 1 84 ? 35.270 7.557 -52.000 1.00 93.19 84 ALA A CA 1
ATOM 633 C C . ALA A 1 84 ? 33.883 7.873 -51.419 1.00 93.19 84 ALA A C 1
ATOM 635 O O . ALA A 1 84 ? 33.704 7.862 -50.206 1.00 93.19 84 ALA A O 1
ATOM 636 N N . GLN A 1 85 ? 32.860 8.045 -52.265 1.00 92.31 85 GLN A N 1
ATOM 637 C CA . GLN A 1 85 ? 31.493 8.292 -51.794 1.00 92.31 85 GLN A CA 1
ATOM 638 C C . GLN A 1 85 ? 30.930 7.128 -50.969 1.00 92.31 85 GLN A C 1
ATOM 640 O O . GLN A 1 85 ? 30.303 7.358 -49.938 1.00 92.31 85 GLN A O 1
ATOM 645 N N . THR A 1 86 ? 31.153 5.889 -51.411 1.00 90.62 86 THR A N 1
ATOM 646 C CA . THR A 1 86 ? 30.695 4.688 -50.693 1.00 90.62 86 THR A CA 1
ATOM 647 C C . THR A 1 86 ? 31.340 4.617 -49.313 1.00 90.62 86 THR A C 1
ATOM 649 O O . THR A 1 86 ? 30.647 4.423 -48.316 1.00 90.62 86 THR A O 1
ATOM 652 N N . LEU A 1 87 ? 32.652 4.856 -49.243 1.00 90.25 87 LEU A N 1
ATOM 653 C CA . LEU A 1 87 ? 33.382 4.875 -47.982 1.00 90.25 87 LEU A CA 1
ATOM 654 C C . LEU A 1 87 ? 32.922 6.025 -47.089 1.00 90.25 87 LEU A C 1
ATOM 656 O O . LEU A 1 87 ? 32.633 5.773 -45.927 1.00 90.25 87 LEU A O 1
ATOM 660 N N . ARG A 1 88 ? 32.747 7.245 -47.604 1.00 87.19 88 ARG A N 1
ATOM 661 C CA . ARG A 1 88 ? 32.181 8.360 -46.827 1.00 87.19 88 ARG A CA 1
ATOM 662 C C . ARG A 1 88 ? 30.815 8.024 -46.233 1.00 87.19 88 ARG A C 1
ATOM 664 O O . ARG A 1 88 ? 30.604 8.278 -45.056 1.00 87.19 88 ARG A O 1
ATOM 671 N N . ASN A 1 89 ? 29.909 7.427 -47.009 1.00 85.25 89 ASN A N 1
ATOM 672 C CA . ASN A 1 89 ? 28.573 7.059 -46.527 1.00 85.25 89 ASN A CA 1
ATOM 673 C C . ASN A 1 89 ? 28.633 6.018 -45.393 1.00 85.25 89 ASN A C 1
ATOM 675 O O . ASN A 1 89 ? 27.877 6.111 -44.427 1.00 85.25 89 ASN A O 1
ATOM 679 N N . ILE A 1 90 ? 29.545 5.047 -45.504 1.00 85.31 90 ILE A N 1
ATOM 680 C CA . ILE A 1 90 ? 29.746 3.999 -44.495 1.00 85.31 90 ILE A CA 1
ATOM 681 C C . ILE A 1 90 ? 30.421 4.561 -43.235 1.00 85.31 90 ILE A C 1
ATOM 683 O O . ILE A 1 90 ? 29.989 4.277 -42.127 1.00 85.31 90 ILE A O 1
ATOM 687 N N . HIS A 1 91 ? 31.429 5.422 -43.369 1.00 78.69 91 HIS A N 1
ATOM 688 C CA . HIS A 1 91 ? 32.075 6.027 -42.199 1.00 78.69 91 HIS A CA 1
ATOM 689 C C . HIS A 1 91 ? 31.194 7.090 -41.535 1.00 78.69 91 HIS A C 1
ATOM 691 O O . HIS A 1 91 ? 31.252 7.249 -40.324 1.00 78.69 91 HIS A O 1
ATOM 697 N N . ALA A 1 92 ? 30.332 7.792 -42.278 1.00 69.19 92 ALA A N 1
ATOM 698 C CA . ALA A 1 92 ? 29.377 8.740 -41.700 1.00 69.19 92 ALA A CA 1
ATOM 699 C C . ALA A 1 92 ? 28.330 8.062 -40.798 1.00 69.19 92 ALA A C 1
ATOM 701 O O . ALA A 1 92 ? 27.764 8.722 -39.933 1.00 69.19 92 ALA A O 1
ATOM 702 N N . THR A 1 93 ? 28.074 6.763 -40.990 1.00 62.66 93 THR A N 1
ATOM 703 C CA . THR A 1 93 ? 27.165 5.974 -40.142 1.00 62.66 93 THR A CA 1
ATOM 704 C C . THR A 1 93 ? 27.836 5.411 -38.887 1.00 62.66 93 THR A C 1
ATOM 706 O O . THR A 1 93 ? 27.130 5.012 -37.965 1.00 62.66 93 THR A O 1
ATOM 709 N N . ASP A 1 94 ? 29.169 5.428 -38.835 1.00 60.75 94 ASP A N 1
ATOM 710 C CA . ASP A 1 94 ? 29.978 4.894 -37.737 1.00 60.75 94 ASP A CA 1
ATOM 711 C C . ASP A 1 94 ? 30.661 5.987 -36.893 1.00 60.75 94 ASP A C 1
ATOM 713 O O . ASP A 1 94 ? 30.538 6.018 -35.672 1.00 60.75 94 ASP A O 1
ATOM 717 N N . ALA A 1 95 ? 31.324 6.954 -37.540 1.00 53.62 95 ALA A N 1
ATOM 718 C CA . ALA A 1 95 ? 32.007 8.067 -36.873 1.00 53.62 95 ALA A CA 1
ATOM 719 C C . ALA A 1 95 ? 31.037 9.018 -36.149 1.00 53.62 95 ALA A C 1
ATOM 721 O O . ALA A 1 95 ? 31.442 9.788 -35.279 1.00 53.62 95 ALA A O 1
ATOM 722 N N . TYR A 1 96 ? 29.753 8.944 -36.495 1.00 51.66 96 TYR A N 1
ATOM 723 C CA . TYR A 1 96 ? 28.668 9.527 -35.732 1.00 51.66 96 TYR A CA 1
ATOM 724 C C . TYR A 1 96 ? 27.737 8.392 -35.317 1.00 51.66 96 TYR A C 1
ATOM 726 O O . TYR A 1 96 ? 26.925 7.933 -36.120 1.00 51.66 96 TYR A O 1
ATOM 734 N N . GLU A 1 97 ? 27.791 7.982 -34.043 1.00 54.09 97 GLU A N 1
ATOM 735 C CA . GLU A 1 97 ? 26.585 7.481 -33.382 1.00 54.09 97 GLU A CA 1
ATOM 736 C C . GLU A 1 97 ? 25.472 8.463 -33.756 1.00 54.09 97 GLU A C 1
ATOM 738 O O . GLU A 1 97 ? 25.539 9.626 -33.364 1.00 54.09 97 GLU A O 1
ATOM 743 N N . SER A 1 98 ? 24.530 8.045 -34.607 1.00 50.47 98 SER A N 1
ATOM 744 C CA . SER A 1 98 ? 23.492 8.929 -35.136 1.00 50.47 98 SER A CA 1
ATOM 745 C C . SER A 1 98 ? 22.864 9.717 -33.985 1.00 50.47 98 SER A C 1
ATOM 747 O O . SER A 1 98 ? 22.161 9.155 -33.142 1.00 50.47 98 SER A O 1
ATOM 749 N N . THR A 1 99 ? 23.168 11.014 -33.932 1.00 57.12 99 THR A N 1
ATOM 750 C CA . THR A 1 99 ? 22.877 11.924 -32.819 1.00 57.12 99 THR A CA 1
ATOM 751 C C . THR A 1 99 ? 21.403 12.327 -32.749 1.00 57.12 99 THR A C 1
ATOM 753 O O . THR A 1 99 ? 21.081 13.419 -32.293 1.00 57.12 99 THR A O 1
ATOM 756 N N . ASP A 1 100 ? 20.494 11.472 -33.214 1.00 70.31 100 ASP A N 1
ATOM 757 C CA . ASP A 1 100 ? 19.080 11.803 -33.343 1.00 70.31 100 ASP A CA 1
ATOM 758 C C . ASP A 1 100 ? 18.186 10.728 -32.691 1.00 70.31 100 ASP A C 1
ATOM 760 O O . ASP A 1 100 ? 18.317 10.426 -31.504 1.00 70.31 100 ASP A O 1
ATOM 764 N N . VAL A 1 101 ? 17.252 10.114 -33.404 1.00 72.38 101 VAL A N 1
ATOM 765 C CA . VAL A 1 101 ? 16.193 9.292 -32.790 1.00 72.38 101 VAL A CA 1
ATOM 766 C C . VAL A 1 101 ? 16.709 8.045 -32.050 1.00 72.38 101 VAL A C 1
ATOM 768 O O . VAL A 1 101 ? 16.162 7.674 -31.009 1.00 72.38 101 VAL A O 1
ATOM 771 N N . THR A 1 102 ? 17.784 7.409 -32.526 1.00 74.25 102 THR A N 1
ATOM 772 C CA . THR A 1 102 ? 18.292 6.145 -31.957 1.00 74.25 102 THR A CA 1
ATOM 773 C C . THR A 1 102 ? 18.857 6.315 -30.543 1.00 74.25 102 THR A C 1
ATOM 775 O O . THR A 1 102 ? 18.614 5.474 -29.671 1.00 74.25 102 THR A O 1
ATOM 778 N N . GLY A 1 103 ? 19.579 7.410 -30.283 1.00 76.00 103 GLY A N 1
ATOM 779 C CA . GLY A 1 103 ? 20.092 7.728 -28.947 1.00 76.00 103 GLY A CA 1
ATOM 780 C C . GLY A 1 103 ? 18.963 8.046 -27.966 1.00 76.00 103 GLY A C 1
ATOM 781 O O . GLY A 1 103 ? 18.907 7.475 -26.874 1.00 76.00 103 GLY A O 1
ATOM 782 N N . MET A 1 104 ? 18.001 8.873 -28.395 1.00 83.62 104 MET A N 1
ATOM 783 C CA . MET A 1 104 ? 16.810 9.203 -27.603 1.00 83.62 104 MET A CA 1
ATOM 784 C C . MET A 1 104 ? 15.983 7.961 -27.258 1.00 83.62 104 MET A C 1
ATOM 786 O O . MET A 1 104 ? 15.543 7.807 -26.119 1.00 83.62 104 MET A O 1
ATOM 790 N N . MET A 1 105 ? 15.815 7.034 -28.204 1.00 84.12 105 MET A N 1
ATOM 791 C CA . MET A 1 105 ? 15.087 5.785 -27.975 1.00 84.12 105 MET A CA 1
ATOM 792 C C . MET A 1 105 ? 15.782 4.900 -26.931 1.00 84.12 105 MET A C 1
ATOM 794 O O . MET A 1 105 ? 15.117 4.284 -26.098 1.00 84.12 105 MET A O 1
ATOM 798 N N . ARG A 1 106 ? 17.121 4.864 -26.921 1.00 82.69 106 ARG A N 1
ATOM 799 C CA . ARG A 1 106 ? 17.896 4.107 -25.927 1.00 82.69 106 ARG A CA 1
ATOM 800 C C . ARG A 1 106 ? 17.739 4.682 -24.519 1.00 82.69 106 ARG A C 1
ATOM 802 O O . ARG A 1 106 ? 17.519 3.918 -23.579 1.00 82.69 106 ARG A O 1
ATOM 809 N N . GLU A 1 107 ? 17.810 6.003 -24.370 1.00 85.50 107 GLU A N 1
ATOM 810 C CA . GLU A 1 107 ? 17.569 6.663 -23.079 1.00 85.50 107 GLU A CA 1
ATOM 811 C C . GLU A 1 107 ? 16.121 6.502 -22.613 1.00 85.50 107 GLU A C 1
ATOM 813 O O . GLU A 1 107 ? 15.876 6.203 -21.445 1.00 85.50 107 GLU A O 1
ATOM 818 N N . MET A 1 108 ? 15.158 6.588 -23.531 1.00 91.38 108 MET A N 1
ATOM 819 C CA . MET A 1 108 ? 13.751 6.335 -23.229 1.00 91.38 108 MET A CA 1
ATOM 820 C C . MET A 1 108 ? 13.531 4.908 -22.720 1.00 91.38 108 MET A C 1
ATOM 822 O O . MET A 1 108 ? 12.870 4.722 -21.703 1.00 91.38 108 MET A O 1
ATOM 826 N N . MET A 1 109 ? 14.140 3.899 -23.351 1.00 92.75 109 MET A N 1
ATOM 827 C CA . MET A 1 109 ? 14.067 2.513 -22.872 1.00 92.75 109 MET A CA 1
ATOM 828 C C . MET A 1 109 ? 14.667 2.350 -21.469 1.00 92.75 109 MET A C 1
ATOM 830 O O . MET A 1 109 ? 14.107 1.636 -20.638 1.00 92.75 109 MET A O 1
ATOM 834 N N . ARG A 1 110 ? 15.772 3.044 -21.165 1.00 93.25 110 ARG A N 1
ATOM 835 C CA . ARG A 1 110 ? 16.362 3.048 -19.815 1.00 93.25 110 ARG A CA 1
ATOM 836 C C . ARG A 1 110 ? 15.438 3.705 -18.794 1.00 93.25 110 ARG A C 1
ATOM 838 O O . ARG A 1 110 ? 15.282 3.174 -17.696 1.00 93.25 110 ARG A O 1
ATOM 845 N N . ALA A 1 111 ? 14.823 4.832 -19.145 1.00 94.94 111 ALA A N 1
ATOM 846 C CA . ALA A 1 111 ? 13.862 5.518 -18.289 1.00 94.94 111 ALA A CA 1
ATOM 847 C C . ALA A 1 111 ? 12.625 4.646 -18.023 1.00 94.94 111 ALA A C 1
ATOM 849 O O . ALA A 1 111 ? 12.220 4.507 -16.872 1.00 94.94 111 ALA A O 1
ATOM 850 N N . ILE A 1 112 ? 12.088 3.983 -19.053 1.00 96.50 112 ILE A N 1
ATOM 851 C CA . ILE A 1 112 ? 10.968 3.042 -18.921 1.00 96.50 112 ILE A CA 1
ATOM 852 C C . ILE A 1 112 ? 11.336 1.896 -17.971 1.00 96.50 112 ILE A C 1
ATOM 854 O O . ILE A 1 112 ? 10.595 1.635 -17.030 1.00 96.50 112 ILE A O 1
ATOM 858 N N . ALA A 1 113 ? 12.506 1.271 -18.130 1.00 95.44 113 ALA A N 1
ATOM 859 C CA . ALA A 1 113 ? 12.939 0.186 -17.244 1.00 95.44 113 ALA A CA 1
ATOM 860 C C . ALA A 1 113 ? 13.085 0.628 -15.770 1.00 95.44 113 ALA A C 1
ATOM 862 O O . ALA A 1 113 ? 12.780 -0.134 -14.845 1.00 95.44 113 ALA A O 1
ATOM 863 N N . ARG A 1 114 ? 13.527 1.873 -15.532 1.00 96.81 114 ARG A N 1
ATOM 864 C CA . ARG A 1 114 ? 13.567 2.462 -14.182 1.00 96.81 114 ARG A CA 1
ATOM 865 C C . ARG A 1 114 ? 12.161 2.653 -13.622 1.00 96.81 114 ARG A C 1
ATOM 867 O O . ARG A 1 114 ? 11.895 2.180 -12.521 1.00 96.81 114 ARG A O 1
ATOM 874 N N . LEU A 1 115 ? 11.255 3.243 -14.401 1.00 97.75 115 LEU A N 1
ATOM 875 C CA . LEU A 1 115 ? 9.857 3.443 -14.010 1.00 97.75 115 LEU A CA 1
ATOM 876 C C . LEU A 1 115 ? 9.139 2.118 -13.723 1.00 97.75 115 LEU A C 1
ATOM 878 O O . LEU A 1 115 ? 8.383 2.025 -12.761 1.00 97.75 115 LEU A O 1
ATOM 882 N N . GLU A 1 116 ? 9.401 1.065 -14.498 1.00 97.25 116 GLU A N 1
ATOM 883 C CA . GLU A 1 116 ? 8.868 -0.275 -14.227 1.00 97.25 116 GLU A CA 1
ATOM 884 C C . GLU A 1 116 ? 9.369 -0.836 -12.891 1.00 97.25 116 GLU A C 1
ATOM 886 O O . GLU A 1 116 ? 8.618 -1.481 -12.154 1.00 97.25 116 GLU A O 1
ATOM 891 N N . THR A 1 117 ? 10.638 -0.591 -12.561 1.00 96.94 117 THR A N 1
ATOM 892 C CA . THR A 1 117 ? 11.232 -1.031 -11.294 1.00 96.94 117 THR A CA 1
ATOM 893 C C . THR A 1 117 ? 10.635 -0.266 -10.113 1.00 96.94 117 THR A C 1
ATOM 895 O O . THR A 1 117 ? 10.220 -0.883 -9.132 1.00 96.94 117 THR A O 1
ATOM 898 N N . GLU A 1 118 ? 10.527 1.058 -10.222 1.00 97.62 118 GLU A N 1
ATOM 899 C CA . GLU A 1 118 ? 9.891 1.918 -9.217 1.00 97.62 118 GLU A CA 1
ATOM 900 C C . GLU A 1 118 ? 8.412 1.557 -9.024 1.00 97.62 118 GLU A C 1
ATOM 902 O O . GLU A 1 118 ? 7.940 1.438 -7.894 1.00 97.62 118 GLU A O 1
ATOM 907 N N . SER A 1 119 ? 7.688 1.285 -10.113 1.00 97.62 119 SER A N 1
ATOM 908 C CA . SER A 1 119 ? 6.292 0.840 -10.071 1.00 97.62 119 SER A CA 1
ATOM 909 C C . SER A 1 119 ? 6.127 -0.465 -9.284 1.00 97.62 119 SER A C 1
ATOM 911 O O . SER A 1 119 ? 5.269 -0.551 -8.402 1.00 97.62 119 SER A O 1
ATOM 913 N N . LYS A 1 120 ? 7.000 -1.455 -9.514 1.00 97.38 120 LYS A N 1
ATOM 914 C CA . LYS A 1 120 ? 7.005 -2.713 -8.745 1.00 97.38 120 LYS A CA 1
ATOM 915 C C . LYS A 1 120 ? 7.309 -2.488 -7.264 1.00 97.38 120 LYS A C 1
ATOM 917 O O . LYS A 1 120 ? 6.685 -3.122 -6.413 1.00 97.38 120 LYS A O 1
ATOM 922 N N . GLN A 1 121 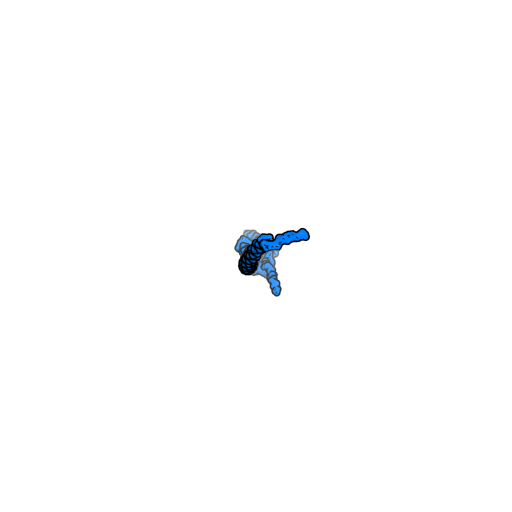? 8.241 -1.590 -6.942 1.00 97.56 121 GLN A N 1
ATOM 923 C CA . GLN A 1 121 ? 8.551 -1.243 -5.552 1.00 97.56 121 GLN A CA 1
ATOM 924 C C . GLN A 1 121 ? 7.350 -0.593 -4.857 1.00 97.56 121 GLN A C 1
ATOM 926 O O . GLN A 1 121 ? 6.968 -1.035 -3.774 1.00 97.56 121 GLN A O 1
ATOM 931 N N . MET A 1 122 ? 6.700 0.379 -5.505 1.00 97.81 122 MET A N 1
ATOM 932 C CA . MET A 1 122 ? 5.486 1.012 -4.980 1.00 97.81 122 MET A CA 1
ATOM 933 C C . MET A 1 122 ? 4.363 -0.002 -4.748 1.00 97.81 122 MET A C 1
ATOM 935 O O . MET A 1 122 ? 3.691 0.051 -3.717 1.00 97.81 122 MET A O 1
ATOM 939 N N . GLN A 1 123 ? 4.179 -0.956 -5.666 1.00 97.50 123 GLN A N 1
ATOM 940 C CA . GLN A 1 123 ? 3.194 -2.022 -5.500 1.00 97.50 123 GLN A CA 1
ATOM 941 C C . GLN A 1 123 ? 3.504 -2.887 -4.269 1.00 97.50 123 GLN A C 1
ATOM 943 O O . GLN A 1 123 ? 2.608 -3.156 -3.469 1.00 97.50 123 GLN A O 1
ATOM 948 N N . GLY A 1 124 ? 4.775 -3.252 -4.064 1.00 97.75 124 GLY A N 1
ATOM 949 C CA . GLY A 1 124 ? 5.219 -3.974 -2.870 1.00 97.75 124 GLY A CA 1
ATOM 950 C C . GLY A 1 124 ? 4.952 -3.204 -1.572 1.00 97.75 124 GLY A C 1
ATOM 951 O O . GLY A 1 124 ? 4.396 -3.765 -0.626 1.00 97.75 124 GLY A O 1
ATOM 952 N N . SER A 1 125 ? 5.273 -1.907 -1.534 1.00 98.12 125 SER A N 1
ATOM 953 C CA . SER A 1 125 ? 4.981 -1.044 -0.382 1.00 98.12 125 SER A CA 1
ATOM 954 C C . SER A 1 125 ? 3.480 -0.936 -0.102 1.00 98.12 125 SER A C 1
ATOM 956 O O . SER A 1 125 ? 3.062 -1.003 1.054 1.00 98.12 125 SER A O 1
ATOM 958 N N . MET A 1 126 ? 2.648 -0.837 -1.143 1.00 98.12 126 MET A N 1
ATOM 959 C CA . MET A 1 126 ? 1.192 -0.793 -0.995 1.00 98.12 126 MET A CA 1
ATOM 960 C C . MET A 1 126 ? 0.638 -2.097 -0.404 1.00 98.12 126 MET A C 1
ATOM 962 O O . MET A 1 126 ? -0.202 -2.051 0.496 1.00 98.12 126 MET A O 1
ATOM 966 N N . THR A 1 127 ? 1.140 -3.256 -0.839 1.00 98.06 127 THR A N 1
ATOM 967 C CA . THR A 1 127 ? 0.770 -4.554 -0.253 1.00 98.06 127 THR A CA 1
ATOM 968 C C . THR A 1 127 ? 1.171 -4.646 1.222 1.00 98.06 127 THR A C 1
ATOM 970 O O . THR A 1 127 ? 0.378 -5.107 2.043 1.00 98.06 127 THR A O 1
ATOM 973 N N . GLN A 1 128 ? 2.363 -4.167 1.593 1.00 98.06 128 GLN A N 1
ATOM 974 C CA . GLN A 1 128 ? 2.794 -4.132 2.996 1.00 98.06 128 GLN A CA 1
ATOM 975 C C . GLN A 1 128 ? 1.883 -3.244 3.851 1.00 98.06 128 GLN A C 1
ATOM 977 O O . GLN A 1 128 ? 1.444 -3.663 4.920 1.00 98.06 128 GLN A O 1
ATOM 982 N N . MET A 1 129 ? 1.536 -2.051 3.361 1.00 98.25 129 MET A N 1
ATOM 983 C CA . MET A 1 129 ? 0.602 -1.149 4.041 1.00 98.25 129 MET A CA 1
ATOM 984 C C . MET A 1 129 ? -0.780 -1.782 4.250 1.00 98.25 129 MET A C 1
ATOM 986 O O . MET A 1 129 ? -1.350 -1.656 5.333 1.00 98.25 129 MET A O 1
ATOM 990 N N . GLN A 1 130 ? -1.312 -2.488 3.248 1.00 98.00 130 GLN A N 1
ATOM 991 C CA . GLN A 1 130 ? -2.582 -3.216 3.373 1.00 98.00 130 GLN A CA 1
ATOM 992 C C . GLN A 1 130 ? -2.509 -4.317 4.443 1.00 98.00 130 GLN A C 1
ATOM 994 O O . GLN A 1 130 ? -3.442 -4.471 5.238 1.00 98.00 130 GLN A O 1
ATOM 999 N N . GLY A 1 131 ? -1.388 -5.042 4.508 1.00 98.19 131 GLY A N 1
ATOM 1000 C CA . GLY A 1 131 ? -1.127 -6.026 5.559 1.00 98.19 131 GLY A CA 1
ATOM 1001 C C . GLY A 1 131 ? -1.139 -5.401 6.956 1.00 98.19 131 GLY A C 1
ATOM 1002 O O . GLY A 1 131 ? -1.870 -5.864 7.832 1.00 98.19 131 GLY A O 1
ATOM 1003 N N . SER A 1 132 ? -0.408 -4.300 7.147 1.00 98.44 132 SER A N 1
ATOM 1004 C CA . SER A 1 132 ? -0.381 -3.563 8.418 1.00 98.44 132 SER A CA 1
ATOM 1005 C C . SER A 1 132 ? -1.762 -3.041 8.822 1.00 98.44 132 SER A C 1
ATOM 1007 O O . SER A 1 132 ? -2.156 -3.160 9.981 1.00 98.44 132 SER A O 1
ATOM 1009 N N . MET A 1 133 ? -2.540 -2.513 7.871 1.00 98.44 133 MET A N 1
ATOM 1010 C CA . MET A 1 133 ? -3.899 -2.032 8.141 1.00 98.44 133 MET A CA 1
ATOM 1011 C C . MET A 1 133 ? -4.823 -3.164 8.611 1.00 98.44 133 MET A C 1
ATOM 1013 O O . MET A 1 133 ? -5.592 -2.988 9.555 1.00 98.44 133 MET A O 1
ATOM 1017 N N . THR A 1 134 ? -4.703 -4.345 8.002 1.00 98.38 134 THR A N 1
ATOM 1018 C CA . THR A 1 134 ? -5.464 -5.540 8.397 1.00 98.38 134 THR A CA 1
ATOM 1019 C C . THR A 1 134 ? -5.118 -5.973 9.825 1.00 98.38 134 THR A C 1
ATOM 1021 O O . THR A 1 134 ? -6.009 -6.282 10.616 1.00 98.38 134 THR A O 1
ATOM 1024 N N . GLN A 1 135 ? -3.832 -5.945 10.195 1.00 98.44 135 GLN A N 1
ATOM 1025 C CA . GLN A 1 135 ? -3.395 -6.258 11.560 1.00 98.44 135 GLN A CA 1
ATOM 1026 C C . GLN A 1 135 ? -3.965 -5.269 12.582 1.00 98.44 135 GLN A C 1
ATOM 1028 O O . GLN A 1 135 ? -4.510 -5.691 13.601 1.00 98.44 135 GLN A O 1
ATOM 1033 N N . ILE A 1 136 ? -3.911 -3.967 12.284 1.00 98.50 136 ILE A N 1
ATOM 1034 C CA . ILE A 1 136 ? -4.473 -2.916 13.145 1.00 98.50 136 ILE A CA 1
ATOM 1035 C C . ILE A 1 136 ? -5.978 -3.125 13.349 1.00 98.50 136 ILE A C 1
ATOM 1037 O O . ILE A 1 136 ? -6.458 -3.054 14.480 1.00 98.50 136 ILE A O 1
ATOM 1041 N N . GLN A 1 137 ? -6.729 -3.431 12.287 1.00 98.38 137 GLN A N 1
ATOM 1042 C CA . GLN A 1 137 ? -8.161 -3.737 12.391 1.00 98.38 137 GLN A CA 1
ATOM 1043 C C . GLN A 1 137 ? -8.432 -4.954 13.290 1.00 98.38 137 GLN A C 1
ATOM 1045 O O . GLN A 1 137 ? -9.355 -4.927 14.110 1.00 98.38 137 GLN A O 1
ATOM 1050 N N . GLY A 1 138 ? -7.599 -5.995 13.191 1.00 98.50 138 GLY A N 1
ATOM 1051 C CA . GLY A 1 138 ? -7.651 -7.150 14.088 1.00 98.50 138 GLY A CA 1
ATOM 1052 C C . GLY A 1 138 ? -7.438 -6.762 15.554 1.00 98.50 138 GLY A C 1
ATOM 1053 O O . GLY A 1 138 ? -8.241 -7.131 16.412 1.00 98.50 138 GLY A O 1
ATOM 1054 N N . SER A 1 139 ? -6.414 -5.957 15.846 1.00 98.62 139 SER A N 1
ATOM 1055 C CA . SER A 1 139 ? -6.143 -5.466 17.204 1.00 98.62 139 SER A CA 1
ATOM 1056 C C . SER A 1 139 ? -7.275 -4.596 17.756 1.00 98.62 139 SER A C 1
ATOM 1058 O O . SER A 1 139 ? -7.659 -4.762 18.912 1.00 98.62 139 SER A O 1
ATOM 1060 N N . ILE A 1 140 ? -7.858 -3.709 16.942 1.00 98.62 140 ILE A N 1
ATOM 1061 C CA . ILE A 1 140 ? -9.014 -2.890 17.345 1.00 98.62 140 ILE A CA 1
ATOM 1062 C C . ILE A 1 140 ? -10.195 -3.784 17.736 1.00 98.62 140 ILE A C 1
ATOM 1064 O O . ILE A 1 140 ? -10.806 -3.568 18.781 1.00 98.62 140 ILE A O 1
ATOM 1068 N N . THR A 1 141 ? -10.478 -4.818 16.941 1.00 98.50 141 THR A N 1
ATOM 1069 C CA . THR A 1 141 ? -11.568 -5.768 17.216 1.00 98.50 141 THR A CA 1
ATOM 1070 C C . THR A 1 141 ? -11.353 -6.498 18.546 1.00 98.50 141 THR A C 1
ATOM 1072 O O . THR A 1 141 ? -12.281 -6.637 19.342 1.00 98.50 141 THR A O 1
ATOM 1075 N N . GLN A 1 142 ? -10.118 -6.923 18.834 1.00 98.62 142 GLN A N 1
ATOM 1076 C CA . GLN A 1 142 ? -9.775 -7.559 20.110 1.00 98.62 142 GLN A CA 1
ATOM 1077 C C . GLN A 1 142 ? -9.959 -6.608 21.298 1.00 98.62 142 GLN A C 1
ATOM 1079 O O . GLN A 1 142 ? -10.552 -6.990 22.305 1.00 98.62 142 GLN A O 1
ATOM 1084 N N . ILE A 1 143 ? -9.500 -5.359 21.173 1.00 98.62 143 ILE A N 1
ATOM 1085 C CA . ILE A 1 143 ? -9.665 -4.335 22.213 1.00 98.62 143 ILE A CA 1
ATOM 1086 C C . ILE A 1 143 ? -11.150 -4.074 22.483 1.00 98.62 143 ILE A C 1
ATOM 1088 O O . ILE A 1 14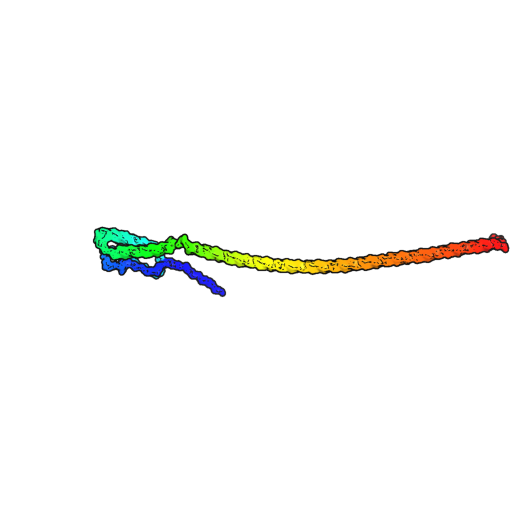3 ? -11.553 -4.010 23.643 1.00 98.62 143 ILE A O 1
ATOM 1092 N N . GLN A 1 144 ? -11.971 -3.966 21.437 1.00 98.56 144 GLN A N 1
ATOM 1093 C CA . GLN A 1 144 ? -13.418 -3.800 21.579 1.00 98.56 144 GLN A CA 1
ATOM 1094 C C . GLN A 1 144 ? -14.046 -4.967 22.351 1.00 98.56 144 GLN A C 1
ATOM 1096 O O . GLN A 1 144 ? -14.811 -4.726 23.284 1.00 98.56 144 GLN A O 1
ATOM 1101 N N . GLY A 1 145 ? -13.666 -6.210 22.037 1.00 98.50 145 GLY A N 1
ATOM 1102 C CA . GLY A 1 145 ? -14.114 -7.391 22.782 1.00 98.50 145 GLY A CA 1
ATOM 1103 C C . GLY A 1 145 ? -13.740 -7.338 24.268 1.00 98.50 145 GLY A C 1
ATOM 1104 O O . GLY A 1 145 ? -14.591 -7.567 25.129 1.00 98.50 145 GLY A O 1
ATOM 1105 N N . SER A 1 146 ? -12.498 -6.963 24.583 1.00 98.62 146 SER A N 1
ATOM 1106 C CA . SER A 1 146 ? -12.042 -6.789 25.970 1.00 98.62 146 SER A CA 1
ATOM 1107 C C . SER A 1 146 ? -12.814 -5.691 26.708 1.00 98.62 146 SER A C 1
ATOM 1109 O O . SER A 1 146 ? -13.166 -5.862 27.874 1.00 98.62 146 SER A O 1
ATOM 1111 N N . ILE A 1 147 ? -13.124 -4.573 26.042 1.00 98.69 147 ILE A N 1
ATOM 1112 C CA . ILE A 1 147 ? -13.935 -3.492 26.624 1.00 98.69 147 ILE A CA 1
ATOM 1113 C C . ILE A 1 147 ? -15.334 -3.996 26.981 1.00 98.69 147 ILE A C 1
ATOM 1115 O O . ILE A 1 147 ? -15.800 -3.733 28.089 1.00 98.69 147 ILE A O 1
ATOM 1119 N N . THR A 1 148 ? -15.985 -4.755 26.098 1.00 98.56 148 THR A N 1
ATOM 1120 C CA . THR A 1 148 ? -17.302 -5.343 26.384 1.00 98.56 148 THR A CA 1
ATOM 1121 C C . THR A 1 148 ? -17.254 -6.269 27.604 1.00 98.56 148 THR A C 1
ATOM 1123 O O . THR A 1 148 ? -18.083 -6.139 28.502 1.00 98.56 148 THR A O 1
ATOM 1126 N N . GLN A 1 149 ? -16.239 -7.133 27.709 1.00 98.62 149 GLN A N 1
ATOM 1127 C CA . GLN A 1 149 ? -16.074 -8.021 28.869 1.00 98.62 149 GLN A CA 1
ATOM 1128 C C . GLN A 1 149 ? -15.868 -7.255 30.185 1.00 98.62 149 GLN A C 1
ATOM 1130 O O . GLN A 1 149 ? -16.418 -7.634 31.224 1.00 98.62 149 GLN A O 1
ATOM 1135 N N . MET A 1 150 ? -15.103 -6.160 30.152 1.00 98.62 150 MET A N 1
ATOM 1136 C CA . MET A 1 150 ? -14.927 -5.291 31.320 1.00 98.62 150 MET A CA 1
ATOM 1137 C C . MET A 1 150 ? -16.241 -4.617 31.719 1.00 98.62 150 MET A C 1
ATOM 1139 O O . MET A 1 150 ? -16.559 -4.565 32.905 1.00 98.62 150 MET A O 1
ATOM 1143 N N . GLN A 1 151 ? -17.028 -4.136 30.753 1.00 98.62 151 GLN A N 1
ATOM 1144 C CA . GLN A 1 151 ? -18.338 -3.537 31.023 1.00 98.62 151 GLN A CA 1
ATOM 1145 C C . GLN A 1 151 ? -19.300 -4.533 31.678 1.00 98.62 151 GLN A C 1
ATOM 1147 O O . GLN A 1 151 ? -19.994 -4.176 32.629 1.00 98.62 151 GLN A O 1
ATOM 1152 N N . ASP A 1 152 ? -19.319 -5.784 31.220 1.00 98.56 152 ASP A N 1
ATOM 1153 C CA . ASP A 1 152 ? -20.158 -6.822 31.823 1.00 98.56 152 ASP A CA 1
ATOM 1154 C C . ASP A 1 152 ? -19.695 -7.180 33.240 1.00 98.56 152 ASP A C 1
ATOM 1156 O O . ASP A 1 152 ? -20.519 -7.306 34.148 1.00 98.56 152 ASP A O 1
ATOM 1160 N N . SER A 1 153 ? -18.380 -7.248 33.464 1.00 98.56 153 SER A N 1
ATOM 1161 C CA . SER A 1 153 ? -17.806 -7.430 34.804 1.00 98.56 153 SER A CA 1
ATOM 1162 C C . SER A 1 153 ? -18.200 -6.293 35.753 1.00 98.56 153 SER A C 1
ATOM 1164 O O . SER A 1 153 ? -18.582 -6.544 36.895 1.00 98.56 153 SER A O 1
ATOM 1166 N N . ILE A 1 154 ? -18.167 -5.042 35.281 1.00 98.69 154 ILE A N 1
ATOM 1167 C CA . ILE A 1 154 ? -18.592 -3.873 36.064 1.00 98.69 154 ILE A CA 1
ATOM 1168 C C . ILE A 1 154 ? -20.066 -3.988 36.459 1.00 98.69 154 ILE A C 1
ATOM 1170 O O . ILE A 1 154 ? -20.375 -3.866 37.641 1.00 98.69 154 ILE A O 1
ATOM 1174 N N . LYS A 1 155 ? -20.961 -4.328 35.524 1.00 98.56 155 LYS A N 1
ATOM 1175 C CA . LYS A 1 155 ? -22.392 -4.520 35.828 1.00 98.56 155 LYS A CA 1
ATOM 1176 C C . LYS A 1 155 ? -22.630 -5.610 36.877 1.00 98.56 155 LYS A C 1
ATOM 1178 O O . LYS A 1 155 ? -23.496 -5.468 37.739 1.00 98.56 155 LYS A O 1
ATOM 1183 N N . GLN A 1 156 ? -21.869 -6.706 36.827 1.00 98.50 156 GLN A N 1
ATOM 1184 C CA . GLN A 1 156 ? -21.962 -7.771 37.833 1.00 98.50 156 GLN A CA 1
ATOM 1185 C C . GLN A 1 156 ? -21.510 -7.295 39.220 1.00 98.50 156 GLN A C 1
ATOM 1187 O O . GLN A 1 156 ? -22.140 -7.632 40.228 1.00 98.50 156 GLN A O 1
ATOM 1192 N N . MET A 1 157 ? -20.441 -6.495 39.281 1.00 98.50 157 MET A N 1
ATOM 1193 C CA . MET A 1 157 ? -19.976 -5.889 40.530 1.00 98.50 157 MET A CA 1
ATOM 1194 C C . MET A 1 157 ? -20.997 -4.896 41.089 1.00 98.50 157 MET A C 1
ATOM 1196 O O . MET A 1 157 ? -21.282 -4.945 42.283 1.00 98.50 157 MET A O 1
ATOM 1200 N N . GLU A 1 158 ? -21.593 -4.052 40.244 1.00 98.50 158 GLU A N 1
ATOM 1201 C CA . GLU A 1 158 ? -22.661 -3.126 40.639 1.00 98.50 158 GLU A CA 1
ATOM 1202 C C . GLU A 1 158 ? -23.850 -3.878 41.246 1.00 98.50 158 GLU A C 1
ATOM 1204 O O . GLU A 1 158 ? -24.275 -3.561 42.356 1.00 98.50 158 GLU A O 1
ATOM 1209 N N . GLY A 1 159 ? -24.328 -4.939 40.585 1.00 98.25 159 GLY A N 1
ATOM 1210 C CA . GLY A 1 159 ? -25.411 -5.769 41.119 1.00 98.25 159 GLY A CA 1
ATOM 1211 C C . GLY A 1 159 ? -25.054 -6.444 42.449 1.00 98.25 159 GLY A C 1
ATOM 1212 O O . GLY A 1 159 ? -25.879 -6.501 43.363 1.00 98.25 159 GLY A O 1
ATOM 1213 N N . SER A 1 160 ? -23.812 -6.911 42.597 1.00 98.50 160 SER A N 1
ATOM 1214 C CA . SER A 1 160 ? -23.325 -7.488 43.858 1.00 98.50 160 SER A CA 1
ATOM 1215 C C . SER A 1 160 ? -23.280 -6.449 44.981 1.00 98.50 160 SER A C 1
ATOM 1217 O O . SER A 1 160 ? -23.676 -6.743 46.111 1.00 98.50 160 SER A O 1
ATOM 1219 N N . LEU A 1 161 ? -22.849 -5.222 44.673 1.00 98.56 161 LEU A N 1
ATOM 1220 C CA . LEU A 1 161 ? -22.818 -4.117 45.625 1.00 98.56 161 LEU A CA 1
ATOM 1221 C C . LEU A 1 161 ? -24.232 -3.755 46.090 1.00 98.56 161 LEU A C 1
ATOM 1223 O O . LEU A 1 161 ? -24.455 -3.647 47.293 1.00 98.56 161 LEU A O 1
ATOM 1227 N N . THR A 1 162 ? -25.199 -3.664 45.171 1.00 98.38 162 THR A N 1
ATOM 1228 C CA . THR A 1 162 ? -26.611 -3.430 45.517 1.00 98.38 162 THR A CA 1
ATOM 1229 C C . THR A 1 162 ? -27.134 -4.491 46.485 1.00 98.38 162 THR A C 1
ATOM 1231 O O . THR A 1 162 ? -27.700 -4.150 47.523 1.00 98.38 162 THR A O 1
ATOM 1234 N N . GLN A 1 163 ? -26.874 -5.776 46.218 1.00 98.31 163 GLN A N 1
ATOM 1235 C CA . GLN A 1 163 ? -27.281 -6.862 47.118 1.00 98.31 163 GLN A CA 1
ATOM 1236 C C . GLN A 1 163 ? -26.619 -6.766 48.499 1.00 98.31 163 GLN A C 1
ATOM 1238 O O . GLN A 1 163 ? -27.240 -7.095 49.513 1.00 98.31 163 GLN A O 1
ATOM 1243 N N . MET A 1 164 ? -25.352 -6.351 48.567 1.00 98.38 164 MET A N 1
ATOM 1244 C CA . MET A 1 164 ? -24.670 -6.136 49.844 1.00 98.38 164 MET A CA 1
ATOM 1245 C C . MET A 1 164 ? -25.303 -4.987 50.628 1.00 98.38 164 MET A C 1
ATOM 1247 O O . MET A 1 164 ? -25.552 -5.145 51.824 1.00 98.38 164 MET A O 1
ATOM 1251 N N . THR A 1 165 ? -25.617 -3.873 49.964 1.00 98.31 165 THR A N 1
ATOM 1252 C CA . THR A 1 165 ? -26.302 -2.731 50.580 1.00 98.31 165 THR A CA 1
ATOM 1253 C C . THR A 1 165 ? -27.681 -3.125 51.113 1.00 98.31 165 THR A C 1
ATOM 1255 O O . THR A 1 165 ? -28.009 -2.808 52.254 1.00 98.31 165 THR A O 1
ATOM 1258 N N . GLU A 1 166 ? -28.469 -3.888 50.352 1.00 98.44 166 GLU A N 1
ATOM 1259 C C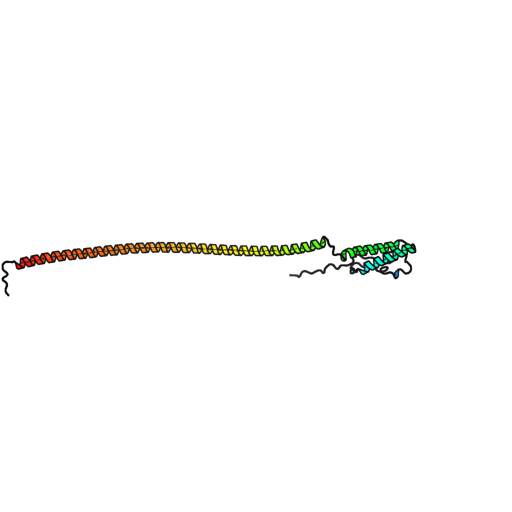A . GLU A 1 166 ? -29.764 -4.403 50.818 1.00 98.44 166 GLU A CA 1
ATOM 1260 C C . GLU A 1 166 ? -29.618 -5.298 52.054 1.00 98.44 166 GLU A C 1
ATOM 1262 O O . GLU A 1 166 ? -30.333 -5.133 53.046 1.00 98.44 166 GLU A O 1
ATOM 1267 N N . LYS A 1 167 ? -28.658 -6.231 52.034 1.00 98.38 167 LYS A N 1
ATOM 1268 C CA . LYS A 1 167 ? -28.374 -7.096 53.189 1.00 98.38 167 LYS A CA 1
ATOM 1269 C C . LYS A 1 167 ? -27.963 -6.286 54.416 1.00 98.38 167 LYS A C 1
ATOM 1271 O O . LYS A 1 167 ? -28.378 -6.635 55.522 1.00 98.38 167 LYS A O 1
ATOM 1276 N N . GLN A 1 168 ? -27.175 -5.227 54.234 1.00 98.38 168 GLN A N 1
ATOM 1277 C CA . GLN A 1 168 ? -26.777 -4.330 55.314 1.00 98.38 168 GLN A CA 1
ATOM 1278 C C . GLN A 1 168 ? -27.993 -3.633 55.936 1.00 98.38 168 GLN A C 1
ATOM 1280 O O . GLN A 1 168 ? -28.179 -3.735 57.147 1.00 98.38 168 GLN A O 1
ATOM 1285 N N . LEU A 1 169 ? -28.870 -3.035 55.123 1.00 97.75 169 LEU A N 1
ATOM 1286 C CA . LEU A 1 169 ? -30.097 -2.383 55.602 1.00 97.75 169 LEU A CA 1
ATOM 1287 C C . LEU A 1 169 ? -31.003 -3.351 56.377 1.00 97.75 169 LEU A C 1
ATOM 1289 O O . LEU A 1 169 ? -31.546 -3.013 57.429 1.00 97.75 169 LEU A O 1
ATOM 1293 N N . ILE A 1 170 ? -31.144 -4.589 55.893 1.00 97.81 170 ILE A N 1
ATOM 1294 C CA . ILE A 1 170 ? -31.920 -5.626 56.588 1.00 97.81 170 ILE A CA 1
ATOM 1295 C C . ILE A 1 170 ? -31.290 -5.971 57.945 1.00 97.81 170 ILE A C 1
ATOM 1297 O O . ILE A 1 170 ? -32.015 -6.189 58.919 1.00 97.81 170 ILE A O 1
ATOM 1301 N N . MET A 1 171 ? -29.959 -6.064 58.028 1.00 97.75 171 MET A N 1
ATOM 1302 C CA . MET A 1 171 ? -29.267 -6.327 59.294 1.00 97.75 171 MET A CA 1
ATOM 1303 C C . MET A 1 171 ? -29.429 -5.174 60.286 1.00 97.75 171 MET A C 1
ATOM 1305 O O . MET A 1 171 ? -29.724 -5.441 61.451 1.00 97.75 171 MET A O 1
ATOM 1309 N N . GLU A 1 172 ? -29.307 -3.927 59.829 1.00 97.44 172 GLU A N 1
ATOM 1310 C CA . GLU A 1 172 ? -29.533 -2.728 60.645 1.00 97.44 172 GLU A CA 1
ATOM 1311 C C . GLU A 1 172 ? -30.958 -2.725 61.223 1.00 97.44 172 GLU A C 1
ATOM 1313 O O . GLU A 1 172 ? -31.137 -2.689 62.441 1.00 97.44 172 GLU A O 1
ATOM 1318 N N . ALA A 1 173 ? -31.976 -2.938 60.383 1.00 97.06 173 ALA A N 1
ATOM 1319 C CA . ALA A 1 173 ? -33.368 -3.010 60.832 1.00 97.06 173 ALA A CA 1
ATOM 1320 C C . ALA A 1 173 ? -33.623 -4.150 61.841 1.00 97.06 173 ALA A C 1
ATOM 1322 O O . ALA A 1 173 ? -34.385 -3.995 62.803 1.00 97.06 173 ALA A O 1
ATOM 1323 N N . LYS A 1 174 ? -32.990 -5.316 61.647 1.00 97.31 174 LYS A N 1
ATOM 1324 C CA . LYS A 1 174 ? -33.080 -6.440 62.596 1.00 97.31 174 LYS A CA 1
ATOM 1325 C C . LYS A 1 174 ? -32.450 -6.094 63.944 1.00 97.31 174 LYS A C 1
ATOM 1327 O O . LYS A 1 174 ? -33.032 -6.425 64.979 1.00 97.31 174 LYS A O 1
ATOM 1332 N N . PHE A 1 175 ? -31.291 -5.440 63.934 1.00 96.06 175 PHE A N 1
ATOM 1333 C CA . PHE A 1 175 ? -30.594 -5.014 65.144 1.00 96.06 175 PHE A CA 1
ATOM 1334 C C . PHE A 1 175 ? -31.417 -3.993 65.944 1.00 96.06 175 PHE A C 1
ATOM 1336 O O . PHE A 1 175 ? -31.586 -4.146 67.160 1.00 96.06 175 PHE A O 1
ATOM 1343 N N . ASP A 1 176 ? -32.010 -3.013 65.262 1.00 96.38 176 ASP A N 1
ATOM 1344 C CA . ASP A 1 176 ? -32.871 -2.003 65.882 1.00 96.38 176 ASP A CA 1
ATOM 1345 C C . ASP A 1 176 ? -34.111 -2.628 66.526 1.00 96.38 176 ASP A C 1
ATOM 1347 O O . ASP A 1 176 ? -34.414 -2.382 67.699 1.00 96.38 176 ASP A O 1
ATOM 1351 N N . ASN A 1 177 ? -34.803 -3.513 65.801 1.00 96.06 177 ASN A N 1
ATOM 1352 C CA . ASN A 1 177 ? -35.976 -4.209 66.327 1.00 96.06 177 ASN A CA 1
ATOM 1353 C C . ASN A 1 177 ? -35.622 -5.057 67.563 1.00 96.06 177 ASN A C 1
ATOM 1355 O O . ASN A 1 177 ? -36.324 -5.031 68.579 1.00 96.06 177 ASN A O 1
ATOM 1359 N N . GLN A 1 178 ? -34.487 -5.763 67.526 1.00 96.44 178 GLN A N 1
ATOM 1360 C CA . GLN A 1 178 ? -34.009 -6.535 68.669 1.00 96.44 178 GLN A CA 1
ATOM 1361 C C . GLN A 1 178 ? -33.719 -5.635 69.879 1.00 96.44 178 GLN A C 1
ATOM 1363 O O . GLN A 1 178 ? -34.130 -5.968 70.994 1.00 96.44 178 GLN A O 1
ATOM 1368 N N . SER A 1 179 ? -33.095 -4.475 69.671 1.00 95.12 179 SER A N 1
ATOM 1369 C CA . SER A 1 179 ? -32.833 -3.486 70.724 1.00 95.12 179 SER A CA 1
ATOM 1370 C C . SER A 1 179 ? -34.125 -2.958 71.359 1.00 95.12 179 SER A C 1
ATOM 1372 O O . SER A 1 179 ? -34.243 -2.920 72.588 1.00 95.12 179 SER A O 1
ATOM 1374 N N . ILE A 1 180 ? -35.144 -2.640 70.552 1.00 96.06 180 ILE A N 1
ATOM 1375 C CA . ILE A 1 180 ? -36.475 -2.223 71.029 1.00 96.06 180 ILE A CA 1
ATOM 1376 C C . ILE A 1 180 ? -37.123 -3.322 71.880 1.00 96.06 180 ILE A C 1
ATOM 1378 O O . ILE A 1 180 ? -37.639 -3.047 72.968 1.00 96.06 180 ILE A O 1
ATOM 1382 N N . ILE A 1 181 ? -37.079 -4.577 71.424 1.00 96.31 181 ILE A N 1
ATOM 1383 C CA . ILE A 1 181 ? -37.633 -5.718 72.165 1.00 96.31 181 ILE A CA 1
ATOM 1384 C C . ILE A 1 181 ? -36.956 -5.856 73.533 1.00 96.31 181 ILE A C 1
ATOM 1386 O O . ILE A 1 181 ? -37.653 -6.021 74.540 1.00 96.31 181 ILE A O 1
ATOM 1390 N N . GLN A 1 182 ? -35.624 -5.766 73.601 1.00 95.44 182 GLN A N 1
ATOM 1391 C CA . GLN A 1 182 ? -34.907 -5.859 74.877 1.00 95.44 182 GLN A CA 1
ATOM 1392 C C . GLN A 1 182 ? -35.234 -4.684 75.803 1.00 95.44 182 GLN A C 1
ATOM 1394 O O . GLN A 1 182 ? -35.538 -4.900 76.979 1.00 95.44 182 GLN A O 1
ATOM 1399 N N . ASN A 1 183 ? -35.274 -3.459 75.280 1.00 96.19 183 ASN A N 1
ATOM 1400 C CA . ASN A 1 183 ? -35.649 -2.278 76.058 1.00 96.19 183 ASN A CA 1
ATOM 1401 C C . ASN A 1 183 ? -37.066 -2.405 76.634 1.00 96.19 183 ASN A C 1
ATOM 1403 O O . ASN A 1 183 ? -37.273 -2.179 77.829 1.00 96.19 183 ASN A O 1
ATOM 1407 N N . ASN A 1 184 ? -38.028 -2.864 75.830 1.00 96.50 184 ASN A N 1
ATOM 1408 C CA . ASN A 1 184 ? -39.397 -3.116 76.278 1.00 96.50 184 ASN A CA 1
ATOM 1409 C C . ASN A 1 184 ? -39.465 -4.197 77.367 1.00 96.50 184 ASN A C 1
ATOM 1411 O O . ASN A 1 184 ? -40.209 -4.044 78.341 1.00 96.50 184 ASN A O 1
ATOM 1415 N N . ARG A 1 185 ? -38.673 -5.274 77.250 1.00 96.62 185 ARG A N 1
ATOM 1416 C CA . ARG A 1 185 ? -38.558 -6.306 78.298 1.00 96.62 185 ARG A CA 1
ATOM 1417 C C . ARG A 1 185 ? -38.035 -5.710 79.607 1.00 96.62 185 ARG A C 1
ATOM 1419 O O . ARG A 1 185 ? -38.649 -5.916 80.655 1.00 96.62 185 ARG A O 1
ATOM 1426 N N . VAL A 1 186 ? -36.955 -4.930 79.553 1.00 96.62 186 VAL A N 1
ATOM 1427 C CA . VAL A 1 186 ? -36.363 -4.269 80.730 1.00 96.62 186 VAL A CA 1
ATOM 1428 C C . VAL A 1 186 ? -37.341 -3.279 81.362 1.00 96.62 186 VAL A C 1
ATOM 1430 O O . VAL A 1 186 ? -37.488 -3.262 82.585 1.00 96.62 186 VAL A O 1
ATOM 1433 N N . PHE A 1 187 ? -38.050 -2.486 80.557 1.00 97.12 187 PHE A N 1
ATOM 1434 C CA . PHE A 1 187 ? -39.047 -1.539 81.050 1.00 97.12 187 PHE A CA 1
ATOM 1435 C C . PHE A 1 187 ? -40.180 -2.251 81.800 1.00 97.12 187 PHE A C 1
ATOM 1437 O O . PHE A 1 187 ? -40.500 -1.882 82.933 1.00 97.12 187 PHE A O 1
ATOM 1444 N N . ARG A 1 188 ? -40.731 -3.332 81.226 1.00 95.94 188 ARG A N 1
ATOM 1445 C CA . ARG A 1 188 ? -41.759 -4.157 81.886 1.00 95.94 188 ARG A CA 1
ATOM 1446 C C . ARG A 1 188 ? -41.253 -4.754 83.204 1.00 95.94 188 ARG A C 1
ATOM 1448 O O . ARG A 1 188 ? -41.956 -4.668 84.210 1.00 95.94 188 ARG A O 1
ATOM 1455 N N . MET A 1 189 ? -40.029 -5.285 83.227 1.00 96.25 189 MET A N 1
ATOM 1456 C CA . MET A 1 189 ? -39.382 -5.813 84.439 1.00 96.25 189 MET A CA 1
ATOM 1457 C C . MET A 1 189 ? -39.232 -4.743 85.529 1.00 96.25 189 MET A C 1
ATOM 1459 O O . MET A 1 189 ? -39.596 -4.968 86.686 1.00 96.25 189 MET A O 1
ATOM 1463 N N . ARG A 1 190 ? -38.733 -3.553 85.167 1.00 96.69 190 ARG A N 1
ATOM 1464 C CA . ARG A 1 190 ? -38.592 -2.418 86.093 1.00 96.69 190 ARG A CA 1
ATOM 1465 C C . ARG A 1 190 ? -39.950 -2.001 86.659 1.00 96.69 190 ARG A C 1
ATOM 1467 O O . ARG A 1 190 ? -40.072 -1.861 87.872 1.00 96.69 190 ARG A O 1
ATOM 1474 N N . ALA A 1 191 ? -40.981 -1.895 85.821 1.00 96.00 191 ALA A N 1
ATOM 1475 C CA . ALA A 1 191 ? -42.335 -1.556 86.256 1.00 96.00 191 ALA A CA 1
ATOM 1476 C C . ALA A 1 191 ? -42.915 -2.587 87.244 1.00 96.00 191 ALA A C 1
ATOM 1478 O O . ALA A 1 191 ? -43.475 -2.209 88.276 1.00 96.00 191 ALA A O 1
ATOM 1479 N N . GLN A 1 192 ? -42.746 -3.887 86.976 1.00 95.75 192 GLN A N 1
ATOM 1480 C CA . GLN A 1 192 ? -43.166 -4.956 87.892 1.00 95.75 192 GLN A CA 1
ATOM 1481 C C . GLN A 1 192 ? -42.424 -4.887 89.231 1.00 95.75 192 GLN A C 1
ATOM 1483 O O . GLN A 1 192 ? -43.057 -4.965 90.285 1.00 95.75 192 GLN A O 1
ATOM 1488 N N . ARG A 1 193 ? -41.101 -4.676 89.208 1.00 96.38 193 ARG A N 1
ATOM 1489 C CA . ARG A 1 193 ? -40.282 -4.548 90.422 1.00 96.38 193 ARG A CA 1
ATOM 1490 C C . ARG A 1 193 ? -40.711 -3.355 91.273 1.00 96.38 193 ARG A C 1
ATOM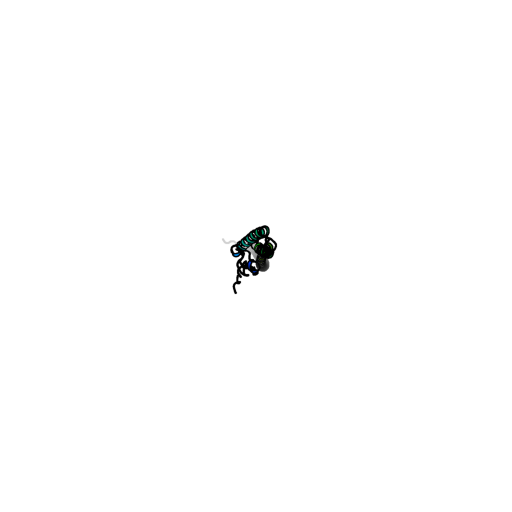 1492 O O . ARG A 1 193 ? -40.837 -3.495 92.487 1.00 96.38 193 ARG A O 1
ATOM 1499 N N . THR A 1 194 ? -40.993 -2.209 90.652 1.00 96.00 194 THR A N 1
ATOM 1500 C CA . THR A 1 194 ? -41.514 -1.023 91.349 1.00 96.00 194 THR A CA 1
ATOM 1501 C C . THR A 1 194 ? -42.868 -1.311 91.998 1.00 96.00 194 THR A C 1
ATOM 1503 O O . THR A 1 194 ? -43.050 -1.009 93.177 1.00 96.00 194 THR A O 1
ATOM 1506 N N . ARG A 1 195 ? -43.794 -1.970 91.280 1.00 95.88 195 ARG A N 1
ATOM 1507 C CA . ARG A 1 195 ? -45.101 -2.382 91.831 1.00 95.88 195 ARG A CA 1
ATOM 1508 C C . ARG A 1 195 ? -44.953 -3.340 93.015 1.00 95.88 195 ARG A C 1
ATOM 1510 O O . ARG A 1 195 ? -45.596 -3.138 94.042 1.00 95.88 195 ARG A O 1
ATOM 1517 N N . TYR A 1 196 ? -44.100 -4.356 92.892 1.00 96.31 196 TYR A N 1
ATOM 1518 C CA . TYR A 1 196 ? -43.820 -5.308 93.967 1.00 96.31 196 TYR A CA 1
ATOM 1519 C C . TYR A 1 196 ? -43.226 -4.614 95.199 1.00 96.31 196 TYR A C 1
ATOM 1521 O O . TYR A 1 196 ? -43.728 -4.791 96.305 1.00 96.31 196 TYR A O 1
ATOM 1529 N N . ASN A 1 197 ? -42.210 -3.766 95.009 1.00 95.50 197 ASN A N 1
ATOM 1530 C CA . ASN A 1 197 ? -41.582 -3.012 96.094 1.00 95.50 197 ASN A CA 1
ATOM 1531 C C . ASN A 1 197 ? -42.577 -2.080 96.800 1.00 95.50 197 ASN A C 1
ATOM 1533 O O . ASN A 1 197 ? -42.541 -1.985 98.025 1.00 95.50 197 ASN A O 1
ATOM 1537 N N . GLY A 1 198 ? -43.471 -1.425 96.050 1.00 96.00 198 GLY A N 1
ATOM 1538 C CA . GLY A 1 198 ? -44.550 -0.606 96.606 1.00 96.00 198 GLY A CA 1
ATOM 1539 C C . GLY A 1 198 ? -45.516 -1.425 97.464 1.00 96.00 198 GLY A C 1
ATOM 1540 O O . GLY A 1 198 ? -45.731 -1.091 98.626 1.00 96.00 198 GLY A O 1
ATOM 1541 N N . ARG A 1 199 ? -46.021 -2.554 96.941 1.00 95.75 199 ARG A N 1
ATOM 1542 C CA . ARG A 1 199 ? -46.879 -3.481 97.706 1.00 95.75 199 ARG A CA 1
ATOM 1543 C C . ARG A 1 199 ? -46.184 -4.011 98.960 1.00 95.75 199 ARG A C 1
ATOM 1545 O O . ARG A 1 199 ? -46.803 -4.063 100.015 1.00 95.75 199 ARG A O 1
ATOM 1552 N N . ARG A 1 200 ? -44.898 -4.364 98.869 1.00 94.81 200 ARG A N 1
ATOM 1553 C CA . ARG A 1 200 ? -44.101 -4.841 100.008 1.00 94.81 200 ARG A CA 1
ATOM 1554 C C . ARG A 1 200 ? -43.945 -3.769 101.088 1.00 94.81 200 ARG A C 1
ATOM 1556 O O . ARG A 1 200 ? -44.052 -4.095 102.263 1.00 94.81 200 ARG A O 1
ATOM 1563 N N . LYS A 1 201 ? -43.697 -2.510 100.703 1.00 94.69 201 LYS A N 1
ATOM 1564 C CA . LYS A 1 201 ? -43.634 -1.379 101.644 1.00 94.69 201 LYS A CA 1
ATOM 1565 C C . LYS A 1 201 ? -44.968 -1.177 102.362 1.00 94.69 201 LYS A C 1
ATOM 1567 O O . LYS A 1 201 ? -44.965 -1.138 103.583 1.00 94.69 201 LYS A O 1
ATOM 1572 N N . LEU A 1 202 ? -46.079 -1.141 101.619 1.00 92.69 202 LEU A N 1
ATOM 1573 C CA . LEU A 1 202 ? -47.425 -1.027 102.196 1.00 92.69 202 LEU A CA 1
ATOM 1574 C C . LEU A 1 202 ? -47.733 -2.183 103.153 1.00 92.69 202 LEU A C 1
ATOM 1576 O O . LEU A 1 202 ? -48.214 -1.962 104.256 1.00 92.69 202 LEU A O 1
ATOM 1580 N N . PHE A 1 203 ? -47.409 -3.420 102.768 1.00 92.19 203 PHE A N 1
ATOM 1581 C CA . PHE A 1 203 ? -47.567 -4.577 103.648 1.00 92.19 203 PHE A CA 1
ATOM 1582 C C . PHE A 1 203 ? -46.737 -4.434 104.929 1.00 92.19 203 PHE A C 1
ATOM 1584 O O . PHE A 1 203 ? -47.246 -4.674 106.018 1.00 92.19 203 PHE A O 1
ATOM 1591 N N . GLN A 1 204 ? -45.475 -4.008 104.813 1.00 89.75 204 GLN A N 1
ATOM 1592 C CA . GLN A 1 204 ? -44.611 -3.796 105.972 1.00 89.75 204 GLN A CA 1
ATOM 1593 C C . GLN A 1 204 ? -45.154 -2.704 106.903 1.00 89.75 204 GLN A C 1
ATOM 1595 O O . GLN A 1 204 ? -45.085 -2.853 108.119 1.00 89.75 204 GLN A O 1
ATOM 1600 N N . GLU A 1 205 ? -45.703 -1.630 106.341 1.00 90.94 205 GLU A N 1
ATOM 1601 C CA . GLU A 1 205 ? -46.336 -0.539 107.081 1.00 90.94 205 GLU A CA 1
ATOM 1602 C C . GLU A 1 205 ? -47.587 -1.015 107.831 1.00 90.94 205 GLU A C 1
ATOM 1604 O O . GLU A 1 205 ? -47.698 -0.795 109.035 1.00 90.94 205 GLU A O 1
ATOM 1609 N N . VAL A 1 206 ? -48.471 -1.767 107.164 1.00 89.19 206 VAL A N 1
ATOM 1610 C CA . VAL A 1 206 ? -49.634 -2.409 107.802 1.00 89.19 206 VAL A CA 1
ATOM 1611 C C . VAL A 1 206 ? -49.189 -3.334 108.937 1.00 89.19 206 VAL A C 1
ATOM 1613 O O . VAL A 1 206 ? -49.707 -3.232 110.044 1.00 89.19 206 VAL A O 1
ATOM 1616 N N . VAL A 1 207 ? -48.198 -4.199 108.699 1.00 87.31 207 VAL A N 1
ATOM 1617 C CA . VAL A 1 207 ? -47.683 -5.143 109.705 1.00 87.31 207 VAL A CA 1
ATOM 1618 C C . VAL A 1 207 ? -47.070 -4.431 110.916 1.00 87.31 207 VAL A C 1
ATOM 1620 O O . VAL A 1 207 ? -47.190 -4.914 112.042 1.00 87.31 207 VAL A O 1
ATOM 1623 N N . ASN A 1 208 ? -46.409 -3.292 110.710 1.00 86.88 208 ASN A N 1
ATOM 1624 C CA . ASN A 1 208 ? -45.827 -2.503 111.796 1.00 86.88 208 ASN A CA 1
ATOM 1625 C C . ASN A 1 208 ? -46.891 -1.785 112.644 1.00 86.88 208 ASN A C 1
ATOM 1627 O O . ASN A 1 208 ? -46.654 -1.577 113.830 1.00 86.88 208 ASN A O 1
ATOM 1631 N N . ASN A 1 209 ? -48.052 -1.468 112.065 1.00 82.44 209 ASN A N 1
ATOM 1632 C CA . ASN A 1 209 ? -49.144 -0.735 112.715 1.00 82.44 209 ASN A CA 1
ATOM 1633 C C . ASN A 1 209 ? -50.261 -1.641 113.283 1.00 82.44 209 ASN A C 1
ATOM 1635 O O . ASN A 1 209 ? -51.300 -1.140 113.712 1.00 82.44 209 ASN A O 1
ATOM 1639 N N . LEU A 1 210 ? -50.080 -2.968 113.299 1.00 78.81 210 LEU A N 1
ATOM 1640 C CA . LEU A 1 210 ? -51.041 -3.902 113.899 1.00 78.81 210 LEU A CA 1
ATOM 1641 C C . LEU A 1 210 ? -51.079 -3.751 115.438 1.00 78.81 210 LEU A C 1
ATOM 1643 O O . LEU A 1 210 ? -50.027 -3.837 116.085 1.00 78.81 210 LEU A O 1
ATOM 1647 N N . PRO A 1 211 ? -52.267 -3.588 116.056 1.00 62.00 211 PRO A N 1
ATOM 1648 C CA . PRO A 1 211 ? -52.397 -3.499 117.507 1.00 62.00 211 PRO A CA 1
ATOM 1649 C C . PRO A 1 211 ? -52.010 -4.838 118.152 1.00 62.00 211 PRO A C 1
ATOM 1651 O O . PRO A 1 211 ? -52.662 -5.856 117.937 1.00 62.00 211 PRO A O 1
ATOM 1654 N N . GLY A 1 212 ? -50.913 -4.835 118.917 1.00 61.28 212 GLY A N 1
ATOM 1655 C CA . GLY A 1 212 ? -50.397 -6.013 119.631 1.00 61.28 212 GLY A CA 1
ATOM 1656 C C . GLY A 1 212 ? -48.880 -6.224 119.554 1.00 61.28 212 GLY A C 1
ATOM 1657 O O . GLY A 1 212 ? -48.347 -7.035 120.307 1.00 61.28 212 GLY A O 1
ATOM 1658 N N . ARG A 1 213 ? -48.142 -5.488 118.706 1.00 55.19 213 ARG A N 1
ATOM 1659 C CA . ARG A 1 213 ? -46.666 -5.518 118.707 1.00 55.19 213 ARG A CA 1
ATOM 1660 C C . ARG A 1 213 ? -46.093 -4.635 119.815 1.00 55.19 213 ARG A C 1
ATOM 1662 O O . ARG A 1 213 ? -45.623 -3.526 119.587 1.00 55.19 213 ARG A O 1
ATOM 1669 N N . THR A 1 214 ? -46.089 -5.154 121.037 1.00 52.62 214 THR A N 1
ATOM 1670 C CA . THR A 1 214 ? -45.188 -4.651 122.075 1.00 52.62 214 THR A CA 1
ATOM 1671 C C . THR A 1 214 ? -43.753 -4.975 121.671 1.00 52.62 214 THR A C 1
ATOM 1673 O O . THR A 1 214 ? -43.380 -6.144 121.565 1.00 52.62 214 THR A O 1
ATOM 1676 N N . SER A 1 215 ? -42.961 -3.930 121.446 1.00 47.91 215 SER A N 1
ATOM 1677 C CA . SER A 1 215 ? -41.503 -3.995 121.405 1.00 47.91 215 SER A CA 1
ATOM 1678 C C . SER A 1 215 ? -40.986 -4.737 122.643 1.00 47.91 215 SER A C 1
ATOM 1680 O O . SER A 1 215 ? -41.171 -4.270 123.768 1.00 47.91 215 SER A O 1
ATOM 1682 N N . LYS A 1 216 ? -40.354 -5.898 122.449 1.00 49.31 216 LYS A N 1
ATOM 1683 C CA . LYS A 1 216 ? -39.331 -6.375 123.380 1.00 49.31 216 LYS A CA 1
ATOM 1684 C C . LYS A 1 216 ? -37.984 -6.050 122.746 1.00 49.31 216 LYS A C 1
ATOM 1686 O O . LYS A 1 216 ? -37.751 -6.414 121.596 1.00 49.31 216 LYS A O 1
ATOM 1691 N N . ARG A 1 217 ? -37.207 -5.281 123.513 1.00 39.75 217 ARG A N 1
ATOM 1692 C CA . ARG A 1 217 ? -35.792 -4.962 123.312 1.00 39.75 217 ARG A CA 1
ATOM 1693 C C . ARG A 1 217 ? -34.974 -6.191 122.944 1.00 39.75 217 ARG A C 1
ATOM 1695 O O . ARG A 1 217 ? -35.276 -7.264 123.512 1.00 39.75 217 ARG A O 1
#

Secondary structure (DSSP, 8-state):
-PPP--PPPPP-B-SS-B--SGGG-SSPPTTGGGSTTSS--B-TTSBP-HHHHHHHHHHHHHHHHHHHHH---HHHHHHHHHHHHHHHHHHHHHSS--TTHHHHHHHHHHHHHHHHHHHHHHHHHHHHHHHHHHHHHHHHHHHHHHHHHHHHHHHHHHHHHHHHHHHHHHHHHHHHHHHHHHHHHHHHHHHHHHHHHHHHHHHHHHHHTSTT-----

Sequence (217 aa):
MAAPVVTPPPQNTYPINIQSVESRCHQALDNASTYPGWNSSITSGDAIDPAHAMEAEELVSILSVRHLRTKMGDEPLNAARNRAQTLRNIHATDAYESTDVTGMMREMMRAIARLETESKQMQGSMTQMQGSMTQIQGSITQIQGSITQMQDSIKQMEGSLTQMTEKQLIMEAKFDNQSIIQNNRVFRMRAQRTRYNGRRKLFQEVVNNLPGRTSKR

Foldseek 3Di:
DDDDDPDDDPQLWAQAKQAALCVQDPDDDVPPVPQQRRHDIGHTRHHQDPVNLVSLVSQLVVVVVCCVVPVDDCRSNVSSVVSNVSSCVSVVCPVDPPPDDVVVVVVVVVVVVVVVVVVVVVVVVVVVVVVVVVVVVVVVVVVVVVVVVVVVVVVVVVVVVVVVVVVVVVVVVVVVVVVVVVVVVVVVVVVVVVVVVVVVVVVVVVVVPDPPDDDDD

pLDDT: mean 86.24, std 15.12, range [39.28, 98.69]